Protein AF-A0A3N5JC92-F1 (afdb_monomer)

Foldseek 3Di:
DDADDDDPPDDDDPDARDEDEDPPQPPPDADDDDDDDDPDDPDRQWDWYAYPVGHTPDIDGNVVAPDPGAPDVDDDDPPVLVCLLVRLVRDPPPDQAEAEDADPQSVVSCVVNPHAEYEYEPCLLLQAADPPPGRPDDPHPVDRVQSAAWDDDPNHIYGYANADDDPPDRGGDPRDHDDDDDDDD

Secondary structure (DSSP, 8-state):
-EE----TTSPPPSS-SEEEE-SS---SS--------SS------EEEEE-TTS-EEEEEESSSS-TT-PPTT----SSGGGTHHHHGGGS-TTSPPEEE-SSGGGHHHHHHTT-SEEEE-SSGGGSBEETTTEES----SS-GGGGSEEEEETTEEEEE---S--SSSS--BS-----------

pLDDT: mean 70.18, std 19.64, range [32.47, 96.62]

Nearest PDB structures (foldseek):
  5huo-assembly1_E-3  TM=6.877E-01  e=1.116E+00  Streptococcus pyogenes GA06023
  4kwv-assembly1_F  TM=7.490E-01  e=1.535E+00  Homo sapiens
  5ayy-assembly1_C  TM=7.322E-01  e=2.397E+00  Homo sapiens
  2b7n-assembly1_A  TM=5.722E-01  e=1.858E+00  Helicobacter pylori
  3uy8-assembly1_A  TM=6.766E-01  e=7.077E+00  Escherichia coli

Sequence (185 aa):
MKARIWPVSDPEPVEWQADARDTLATFRCGSVGVWSAGLGAHQFDDLLVRSEQGDTLLVEDFEATPIHQDPFGWVDFNYEQQAIPWMMRQIPDSAVSILLAHSPDVIRSSAAAGIDLQLSGHTHGGQLYLPFWGPVYNPLDIGRQYTRGLFRFEDTRLYVNRGIGVVLAPLRFCSRPEITIFDIH

Structure (mmCIF, N/CA/C/O backbone):
data_AF-A0A3N5JC92-F1
#
_entry.id   AF-A0A3N5JC92-F1
#
loop_
_atom_site.group_PDB
_atom_site.id
_atom_site.type_symbol
_atom_site.label_atom_id
_atom_site.label_alt_id
_atom_site.label_comp_id
_atom_site.label_asym_id
_atom_site.label_entity_id
_atom_site.label_seq_id
_atom_site.pdbx_PDB_ins_code
_atom_site.Cartn_x
_atom_site.Cartn_y
_atom_site.Cartn_z
_atom_site.occupancy
_atom_site.B_iso_or_equiv
_atom_site.auth_seq_id
_atom_site.auth_comp_id
_atom_site.auth_asym_id
_atom_site.auth_atom_id
_atom_site.pdbx_PDB_model_num
ATOM 1 N N . MET A 1 1 ? -10.680 9.966 5.106 1.00 40.41 1 MET A N 1
ATOM 2 C CA . MET A 1 1 ? -9.439 10.718 5.378 1.00 40.41 1 MET A CA 1
ATOM 3 C C . MET A 1 1 ? -9.272 11.789 4.310 1.00 40.41 1 MET A C 1
ATOM 5 O O . MET A 1 1 ? -9.374 11.472 3.130 1.00 40.41 1 MET A O 1
ATOM 9 N N . LYS A 1 2 ? -9.088 13.046 4.701 1.00 36.50 2 LYS A N 1
ATOM 10 C CA . LYS A 1 2 ? -8.716 14.165 3.837 1.00 36.50 2 LYS A CA 1
ATOM 11 C C . LYS A 1 2 ? -7.362 14.646 4.324 1.00 36.50 2 LYS A C 1
ATOM 13 O O . LYS A 1 2 ? -7.276 15.052 5.471 1.00 36.50 2 LYS A O 1
ATOM 18 N N . ALA A 1 3 ? -6.340 14.588 3.482 1.00 42.59 3 ALA A N 1
ATOM 19 C CA . ALA A 1 3 ? -5.047 15.179 3.794 1.00 42.59 3 ALA A CA 1
ATOM 20 C C . ALA A 1 3 ? -4.788 16.362 2.860 1.00 42.59 3 ALA A C 1
ATOM 22 O O . ALA A 1 3 ? -5.108 16.290 1.668 1.00 42.59 3 ALA A O 1
ATOM 23 N N . ARG A 1 4 ? -4.254 17.458 3.399 1.00 41.62 4 ARG A N 1
ATOM 24 C CA . ARG A 1 4 ? -3.795 18.612 2.623 1.00 41.62 4 ARG A CA 1
ATOM 25 C C . ARG A 1 4 ? -2.286 18.502 2.455 1.00 41.62 4 ARG A C 1
ATOM 27 O O . ARG A 1 4 ? -1.577 18.221 3.406 1.00 41.62 4 ARG A O 1
ATOM 34 N N . ILE A 1 5 ? -1.817 18.711 1.230 1.00 42.47 5 ILE A N 1
ATOM 35 C CA . ILE A 1 5 ? -0.391 18.763 0.897 1.00 42.47 5 ILE A CA 1
ATOM 36 C C . ILE A 1 5 ? -0.101 20.203 0.479 1.00 42.47 5 ILE A C 1
ATOM 38 O O . ILE A 1 5 ? -0.839 20.744 -0.348 1.00 42.47 5 ILE A O 1
ATOM 42 N N . TRP A 1 6 ? 0.953 20.811 1.019 1.00 53.25 6 TRP A N 1
ATOM 43 C CA . TRP A 1 6 ? 1.434 22.131 0.607 1.00 53.25 6 TRP A CA 1
ATOM 44 C C . TRP A 1 6 ? 2.927 22.077 0.240 1.00 53.25 6 TRP A C 1
ATOM 46 O O . TRP A 1 6 ? 3.638 21.159 0.658 1.00 53.25 6 TRP A O 1
ATOM 56 N N . PRO A 1 7 ? 3.416 23.006 -0.601 1.00 46.88 7 PRO A N 1
ATOM 57 C CA . PRO A 1 7 ? 4.839 23.121 -0.902 1.00 46.88 7 PRO A CA 1
ATOM 58 C C . PRO A 1 7 ? 5.655 23.511 0.339 1.00 46.88 7 PRO A C 1
ATOM 60 O O . PRO A 1 7 ? 5.243 24.380 1.094 1.00 46.88 7 PRO A O 1
ATOM 63 N N . VAL A 1 8 ? 6.866 22.963 0.488 1.00 44.69 8 VAL A N 1
ATOM 64 C CA . VAL A 1 8 ? 7.804 23.291 1.592 1.00 44.69 8 VAL A CA 1
ATOM 65 C C . VAL A 1 8 ? 8.161 24.787 1.654 1.00 44.69 8 VAL A C 1
ATOM 67 O O . VAL A 1 8 ? 8.562 25.295 2.695 1.00 44.69 8 VAL A O 1
ATOM 70 N N . SER A 1 9 ? 8.041 25.502 0.534 1.00 57.78 9 SER A N 1
ATOM 71 C CA . SER A 1 9 ? 8.284 26.946 0.450 1.00 57.78 9 SER A CA 1
ATOM 72 C C . SER A 1 9 ? 7.143 27.805 0.988 1.00 57.78 9 SER A C 1
ATOM 74 O O . SER A 1 9 ? 7.333 29.009 1.171 1.00 57.78 9 SER A O 1
ATOM 76 N N . ASP A 1 10 ? 5.966 27.216 1.173 1.00 58.50 10 ASP A N 1
ATOM 77 C CA . ASP A 1 10 ? 4.748 27.937 1.497 1.00 58.50 10 ASP A CA 1
ATOM 78 C C . ASP A 1 10 ? 4.486 27.835 3.004 1.00 58.50 10 ASP A C 1
ATOM 80 O O . ASP A 1 10 ? 4.807 26.813 3.618 1.00 58.50 10 ASP A O 1
ATOM 84 N N . PRO A 1 11 ? 3.920 28.885 3.625 1.00 62.00 11 PRO A N 1
ATOM 85 C CA . PRO A 1 11 ? 3.546 28.824 5.026 1.00 62.00 11 PRO A CA 1
ATOM 86 C C . PRO A 1 11 ? 2.520 27.715 5.247 1.00 62.00 11 PRO A C 1
ATOM 88 O O . PRO A 1 11 ? 1.598 27.528 4.447 1.00 62.00 11 PRO A O 1
ATOM 91 N N . GLU A 1 12 ? 2.694 27.004 6.354 1.00 52.91 12 GLU A N 1
ATOM 92 C CA . GLU A 1 12 ? 1.833 25.899 6.737 1.00 52.91 12 GLU A CA 1
ATOM 93 C C . GLU A 1 12 ? 0.358 26.342 6.844 1.00 52.91 12 GLU A C 1
ATOM 95 O O . GLU A 1 12 ? 0.062 27.418 7.386 1.00 52.91 12 GLU A O 1
ATOM 100 N N . PRO A 1 13 ? -0.595 25.551 6.318 1.00 60.97 13 PRO A N 1
ATOM 101 C CA . PRO A 1 13 ? -2.013 25.833 6.476 1.00 60.97 13 PRO A CA 1
ATOM 102 C C . PRO A 1 13 ? -2.435 25.808 7.950 1.00 60.97 13 PRO A C 1
ATOM 104 O O . PRO A 1 13 ? -2.220 24.834 8.650 1.00 60.97 13 PRO A O 1
ATOM 107 N N . VAL A 1 14 ? -3.170 26.831 8.389 1.00 58.69 14 VAL A N 1
ATOM 108 C CA . VAL A 1 14 ? -3.687 26.953 9.773 1.00 58.69 14 VAL A CA 1
ATOM 109 C C . VAL A 1 14 ? -4.795 25.929 10.115 1.00 58.69 14 VAL A C 1
ATOM 111 O O . VAL A 1 14 ? -5.335 25.932 11.217 1.00 58.69 14 VAL A O 1
ATOM 114 N N . GLU A 1 15 ? -5.196 25.084 9.162 1.00 58.22 15 GLU A N 1
ATOM 115 C CA . GLU A 1 15 ? -6.201 24.030 9.348 1.00 58.22 15 GLU A CA 1
ATOM 116 C C . GLU A 1 15 ? -5.537 22.650 9.238 1.00 58.22 15 GLU A C 1
ATOM 118 O O . GLU A 1 15 ? -4.646 22.476 8.410 1.00 58.22 15 GLU A O 1
ATOM 123 N N . TRP A 1 16 ? -6.032 21.665 10.002 1.00 55.41 16 TRP A N 1
ATOM 124 C CA . TRP A 1 16 ? -5.449 20.322 10.139 1.00 55.41 16 TRP A CA 1
ATOM 125 C C . TRP A 1 16 ? -5.033 19.655 8.819 1.00 55.41 16 TRP A C 1
ATOM 127 O O . TRP A 1 16 ? -5.781 19.615 7.833 1.00 55.41 16 TRP A O 1
ATOM 137 N N . GLN A 1 17 ? -3.837 19.068 8.851 1.00 55.53 17 GLN A N 1
ATOM 138 C CA . GLN A 1 17 ? -3.142 18.498 7.700 1.00 55.53 17 GLN A CA 1
ATOM 139 C C . GLN A 1 17 ? -3.711 17.140 7.271 1.00 55.53 17 GLN A C 1
ATOM 141 O O . GLN A 1 17 ? -3.672 16.815 6.084 1.00 55.53 17 GLN A O 1
ATOM 146 N N . ALA A 1 18 ? -4.295 16.373 8.202 1.00 52.50 18 ALA A N 1
ATOM 147 C CA . ALA A 1 18 ? -5.045 15.150 7.933 1.00 52.50 18 ALA A CA 1
ATOM 148 C C . ALA A 1 18 ? -6.273 15.024 8.856 1.00 52.50 18 ALA A C 1
ATOM 150 O O . ALA A 1 18 ? -6.151 14.991 10.074 1.00 52.50 18 ALA A O 1
ATOM 151 N N . ASP A 1 19 ? -7.466 14.913 8.268 1.00 50.84 19 ASP A N 1
ATOM 152 C CA . ASP A 1 19 ? -8.738 14.710 8.972 1.00 50.84 19 ASP A CA 1
ATOM 153 C C . ASP A 1 19 ? -9.355 13.368 8.550 1.00 50.84 19 ASP A C 1
ATOM 155 O O . ASP A 1 19 ? -9.623 13.118 7.365 1.00 50.84 19 ASP A O 1
ATOM 159 N N . ALA A 1 20 ? -9.583 12.475 9.510 1.00 49.38 20 ALA A N 1
ATOM 160 C CA . ALA A 1 20 ? -10.350 11.255 9.310 1.00 49.38 20 ALA A CA 1
ATOM 161 C C . ALA A 1 20 ? -11.686 11.342 10.061 1.00 49.38 20 ALA A C 1
ATOM 163 O O . ALA A 1 20 ? -11.726 11.416 11.287 1.00 49.38 20 ALA A O 1
ATOM 164 N N . ARG A 1 21 ? -12.786 11.265 9.301 1.00 50.41 21 ARG A N 1
ATOM 165 C CA . ARG A 1 21 ? -14.156 11.263 9.818 1.00 50.41 21 ARG A CA 1
ATOM 166 C C . ARG A 1 21 ? -14.809 9.903 9.587 1.00 50.41 21 ARG A C 1
ATOM 168 O O . ARG A 1 21 ? -14.904 9.473 8.437 1.00 50.41 21 ARG A O 1
ATOM 175 N N . ASP A 1 22 ? -15.285 9.273 10.659 1.00 47.09 22 ASP A N 1
ATOM 176 C CA . ASP A 1 22 ? -16.207 8.136 10.587 1.00 47.09 22 ASP A CA 1
ATOM 177 C C . ASP A 1 22 ? -17.643 8.666 10.477 1.00 47.09 22 ASP A C 1
ATOM 179 O O . ASP A 1 22 ? -18.181 9.236 11.424 1.00 47.09 22 ASP A O 1
ATOM 183 N N . THR A 1 23 ? -18.254 8.521 9.303 1.00 49.62 23 THR A N 1
ATOM 184 C CA . THR A 1 23 ? -19.646 8.925 9.039 1.00 49.62 23 THR A CA 1
ATOM 185 C C . THR A 1 23 ? -20.653 7.798 9.265 1.00 49.62 23 THR A C 1
ATOM 187 O O . THR A 1 23 ? -21.835 7.982 8.997 1.00 49.62 23 THR A O 1
ATOM 190 N N . LEU A 1 24 ? -20.195 6.611 9.667 1.00 47.75 24 LEU A N 1
ATOM 191 C CA . LEU A 1 24 ? -21.041 5.437 9.884 1.00 47.75 24 LEU A CA 1
ATOM 192 C C . LEU A 1 24 ? -21.220 5.124 11.378 1.00 47.75 24 LEU A C 1
ATOM 194 O O . LEU A 1 24 ? -22.038 4.274 11.724 1.00 47.75 24 LEU A O 1
ATOM 198 N N . ALA A 1 25 ? -20.487 5.819 12.260 1.00 52.78 25 ALA A N 1
ATOM 199 C CA . ALA A 1 25 ? -20.476 5.607 13.711 1.00 52.78 25 ALA A CA 1
ATOM 200 C C . ALA A 1 25 ? -20.199 4.139 14.104 1.00 52.78 25 ALA A C 1
ATOM 202 O O . ALA A 1 25 ? -20.661 3.640 15.139 1.00 52.78 25 ALA A O 1
ATOM 203 N N . THR A 1 26 ? -19.464 3.429 13.248 1.00 44.12 26 THR A N 1
ATOM 204 C CA . THR A 1 26 ? -19.137 2.009 13.400 1.00 44.12 26 THR A CA 1
ATOM 205 C C . THR A 1 26 ? -17.857 1.798 14.194 1.00 44.12 26 THR A C 1
ATOM 207 O O . THR A 1 26 ? -17.714 0.758 14.840 1.00 44.12 26 THR A O 1
ATOM 210 N N . PHE A 1 27 ? -16.946 2.774 14.214 1.00 42.75 27 PHE A N 1
ATOM 211 C CA . PHE A 1 27 ? -15.756 2.703 15.053 1.00 42.75 27 PHE A CA 1
ATOM 212 C C . PHE A 1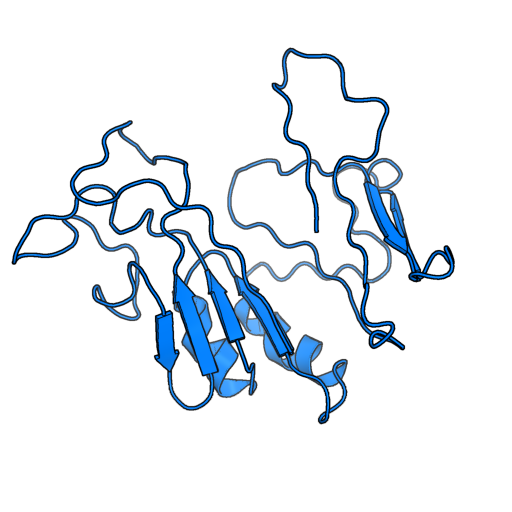 27 ? -16.129 2.941 16.518 1.00 42.75 27 PHE A C 1
ATOM 214 O O . PHE A 1 27 ? -16.393 4.061 16.946 1.00 42.75 27 PHE A O 1
ATOM 221 N N . ARG A 1 28 ? -16.152 1.859 17.304 1.00 39.75 28 ARG A N 1
ATOM 222 C CA . ARG A 1 28 ? -16.356 1.909 18.765 1.00 39.75 28 ARG A CA 1
ATOM 223 C C . ARG A 1 28 ? -15.067 1.705 19.568 1.00 39.75 28 ARG A C 1
ATOM 225 O O . ARG A 1 28 ? 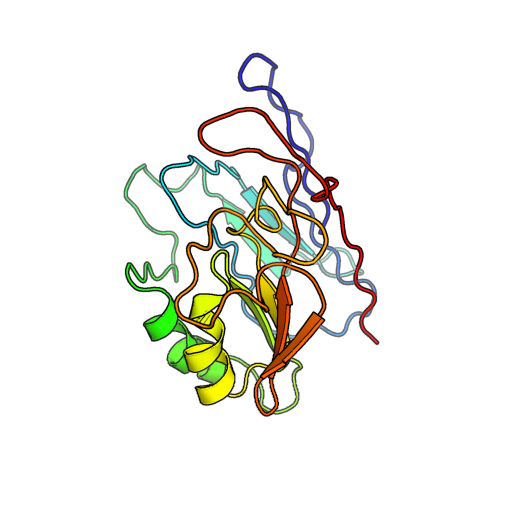-15.034 2.039 20.747 1.00 39.75 28 ARG A O 1
ATOM 232 N N . CYS A 1 29 ? -14.032 1.162 18.931 1.00 38.28 29 CYS A N 1
ATOM 233 C CA . CYS A 1 29 ? -12.670 0.968 19.429 1.00 38.28 29 CYS A CA 1
ATOM 234 C C . CYS A 1 29 ? -11.756 0.576 18.246 1.00 38.28 29 CYS A C 1
ATOM 236 O O . CYS A 1 29 ? -12.256 0.128 17.213 1.00 38.28 29 CYS A O 1
ATOM 238 N N . GLY A 1 30 ? -10.437 0.749 18.374 1.00 38.22 30 GLY A N 1
ATOM 239 C CA . GLY A 1 30 ? -9.454 0.336 17.362 1.00 38.22 30 GLY A CA 1
ATOM 240 C C . GLY A 1 30 ? -8.187 1.195 17.373 1.00 38.22 30 GLY A C 1
ATOM 241 O O . GLY A 1 30 ? -8.135 2.217 18.053 1.00 38.22 30 GLY A O 1
ATOM 242 N N . SER A 1 31 ? -7.170 0.783 16.617 1.00 38.34 31 SER A N 1
ATOM 243 C CA . SER A 1 31 ? -5.936 1.551 16.402 1.00 38.34 31 SER A CA 1
ATOM 244 C C . SER A 1 31 ? -5.983 2.236 15.037 1.00 38.34 31 SER A C 1
ATOM 246 O O . SER A 1 31 ? -6.286 1.589 14.035 1.00 38.34 31 SER A O 1
ATOM 248 N N . VAL A 1 32 ? -5.658 3.528 14.979 1.00 44.06 32 VAL A N 1
ATOM 249 C CA . VAL A 1 32 ? -5.418 4.239 13.715 1.00 44.06 32 VAL A CA 1
ATOM 250 C C . VAL A 1 32 ? -3.911 4.300 13.509 1.00 44.06 32 VAL A C 1
ATOM 252 O O . VAL A 1 32 ? -3.211 4.966 14.259 1.00 44.06 32 VAL A O 1
ATOM 255 N N . GLY A 1 33 ? -3.409 3.560 12.522 1.00 43.25 33 GLY A N 1
ATOM 256 C CA . GLY A 1 33 ? -2.003 3.608 12.127 1.00 43.25 33 GLY A CA 1
ATOM 257 C C . GLY A 1 33 ? -1.814 4.548 10.941 1.00 43.25 33 GLY A C 1
ATOM 258 O O . GLY A 1 33 ? -2.442 4.357 9.899 1.00 43.25 33 GLY A O 1
ATOM 259 N N . VAL A 1 34 ? -0.940 5.542 11.083 1.00 47.81 34 VAL A N 1
ATOM 260 C CA . VAL A 1 34 ? -0.368 6.276 9.947 1.00 47.81 34 VAL A CA 1
ATOM 261 C C . VAL A 1 34 ? 0.939 5.586 9.597 1.00 47.81 34 VAL A C 1
ATOM 263 O O . VAL A 1 34 ? 1.754 5.312 10.472 1.00 47.81 34 VAL A O 1
ATOM 266 N N . TRP A 1 35 ? 1.119 5.253 8.325 1.00 40.28 35 TRP A N 1
ATOM 267 C CA . TRP A 1 35 ? 2.239 4.433 7.896 1.00 40.28 35 TRP A CA 1
ATOM 268 C C . TRP A 1 35 ? 2.856 4.993 6.611 1.00 40.28 35 TRP A C 1
ATOM 270 O O . TRP A 1 35 ? 2.143 5.394 5.687 1.00 40.28 35 TRP A O 1
ATOM 280 N N . SER A 1 36 ? 4.188 5.047 6.566 1.00 37.59 36 SER A N 1
ATOM 281 C CA . SER A 1 36 ? 4.965 5.503 5.411 1.00 37.59 36 SER A CA 1
ATOM 282 C C . SER A 1 36 ? 6.215 4.637 5.256 1.00 37.59 36 SER A C 1
ATOM 284 O O . SER A 1 36 ? 6.775 4.203 6.257 1.00 37.59 36 SER A O 1
ATOM 286 N N . ALA A 1 37 ? 6.659 4.407 4.017 1.00 33.84 37 ALA A N 1
ATOM 287 C CA . ALA A 1 37 ? 7.881 3.658 3.725 1.00 33.84 37 ALA A CA 1
ATOM 288 C C . ALA A 1 37 ? 8.837 4.473 2.844 1.00 33.84 37 ALA A C 1
ATOM 290 O O . ALA A 1 37 ? 8.424 5.035 1.826 1.00 33.84 37 ALA A O 1
ATOM 291 N N . GLY A 1 38 ? 10.128 4.451 3.196 1.00 35.19 38 GLY A N 1
ATOM 292 C CA . GLY A 1 38 ? 11.240 4.999 2.411 1.00 35.19 38 GLY A CA 1
ATOM 293 C C . GLY A 1 38 ? 11.913 6.244 3.007 1.00 35.19 38 GLY A C 1
ATOM 294 O O . GLY A 1 38 ? 11.456 6.815 3.989 1.00 35.19 38 GLY A O 1
ATOM 295 N N . LEU A 1 39 ? 13.017 6.679 2.377 1.00 32.47 39 LEU A N 1
ATOM 296 C CA . LEU A 1 39 ? 13.685 7.965 2.639 1.00 32.47 39 LEU A CA 1
ATOM 297 C C . LEU A 1 39 ? 12.856 9.116 2.045 1.00 32.47 39 LEU A C 1
ATOM 299 O O . LEU A 1 39 ? 13.247 9.764 1.076 1.00 32.47 39 LEU A O 1
ATOM 303 N N . GLY A 1 40 ? 11.670 9.325 2.596 1.00 35.88 40 GLY A N 1
ATOM 304 C CA . GLY A 1 40 ? 10.855 10.509 2.393 1.00 35.88 40 GLY A CA 1
ATOM 305 C C . GLY A 1 40 ? 10.386 10.955 3.764 1.00 35.88 40 GLY A C 1
ATOM 306 O O . GLY A 1 40 ? 9.760 10.175 4.473 1.00 35.88 40 GLY A O 1
ATOM 307 N N . ALA A 1 41 ? 10.724 12.180 4.160 1.00 37.84 41 ALA A N 1
ATOM 308 C CA . ALA A 1 41 ? 10.145 12.770 5.355 1.00 37.84 41 ALA A CA 1
ATOM 309 C C . ALA A 1 41 ? 8.654 12.990 5.079 1.00 37.84 41 ALA A C 1
ATOM 311 O O . ALA A 1 41 ? 8.281 13.862 4.295 1.00 37.84 41 ALA A O 1
ATOM 312 N N . HIS A 1 42 ? 7.810 12.155 5.670 1.00 41.78 42 HIS A N 1
ATOM 313 C CA . HIS A 1 42 ? 6.391 12.435 5.786 1.00 41.78 42 HIS A CA 1
ATOM 314 C C . HIS A 1 42 ? 6.196 13.106 7.142 1.00 41.78 42 HIS A C 1
ATOM 316 O O . HIS A 1 42 ? 6.126 12.431 8.163 1.00 41.78 42 HIS A O 1
ATOM 322 N N . GLN A 1 43 ? 6.195 14.437 7.140 1.00 44.84 43 GLN A N 1
ATOM 323 C CA . GLN A 1 43 ? 5.834 15.250 8.296 1.00 44.84 43 GLN A CA 1
ATOM 324 C C . GLN A 1 43 ? 4.321 15.433 8.243 1.00 44.84 43 GLN A C 1
ATOM 326 O O . GLN A 1 43 ? 3.806 16.205 7.437 1.00 44.84 43 GLN A O 1
ATOM 331 N N . PHE A 1 44 ? 3.609 14.598 8.989 1.00 49.50 44 PHE A N 1
ATOM 332 C CA . PHE A 1 44 ? 2.302 14.983 9.494 1.00 49.50 44 PHE A CA 1
ATOM 333 C C . PHE A 1 44 ? 2.579 15.457 10.910 1.00 49.50 44 PHE A C 1
ATOM 335 O O . PHE A 1 44 ? 3.162 14.693 11.677 1.00 49.50 44 PHE A O 1
ATOM 342 N N . ASP A 1 45 ? 2.224 16.695 11.218 1.00 51.50 45 ASP A N 1
ATOM 343 C CA . ASP A 1 45 ? 2.557 17.290 12.513 1.00 51.50 45 ASP A CA 1
ATOM 344 C C . ASP A 1 45 ? 1.566 16.840 13.593 1.00 51.50 45 ASP A C 1
ATOM 346 O O . ASP A 1 45 ? 1.964 16.559 14.715 1.00 51.50 45 ASP A O 1
ATOM 350 N N . ASP A 1 46 ? 0.303 16.600 13.221 1.00 57.62 46 ASP A N 1
ATOM 351 C CA . ASP A 1 46 ? -0.731 16.080 14.118 1.00 57.62 46 ASP A CA 1
ATOM 352 C C . ASP A 1 46 ? -1.703 15.123 13.400 1.00 57.62 46 ASP A C 1
ATOM 354 O O . ASP A 1 46 ? -2.082 15.334 12.240 1.00 57.62 46 ASP A O 1
ATOM 358 N N . LEU A 1 47 ? -2.189 14.097 14.106 1.00 61.25 47 LEU A N 1
ATOM 359 C CA . LEU A 1 47 ? -3.327 13.265 13.698 1.00 61.25 47 LEU A CA 1
ATOM 360 C C . LEU A 1 47 ? -4.465 13.388 14.711 1.00 61.25 47 LEU A C 1
ATOM 362 O O . LEU A 1 47 ? -4.348 13.015 15.874 1.00 61.25 47 LEU A O 1
ATOM 366 N N . LEU A 1 48 ? -5.628 13.806 14.223 1.00 62.00 48 LEU A N 1
ATOM 367 C CA . LEU A 1 48 ? -6.850 13.902 15.010 1.00 62.00 48 LEU A CA 1
ATOM 368 C C . LEU A 1 48 ? -7.927 12.989 14.423 1.00 62.00 48 LEU A C 1
ATOM 370 O O . LEU A 1 48 ? -8.289 13.101 13.251 1.00 62.00 48 LEU A O 1
ATOM 374 N N . VAL A 1 49 ? -8.488 12.116 15.255 1.00 58.53 49 VAL A N 1
ATOM 375 C CA . VAL A 1 49 ? -9.627 11.263 14.893 1.00 58.53 49 VAL A CA 1
ATOM 376 C C . VAL A 1 49 ? -10.819 11.689 15.733 1.00 58.53 49 VAL A C 1
ATOM 378 O O . VAL A 1 49 ? -10.714 11.776 16.958 1.00 58.53 49 VAL A O 1
ATOM 381 N N . ARG A 1 50 ? -11.961 11.961 15.092 1.00 57.19 50 ARG A N 1
ATOM 382 C CA . ARG A 1 50 ? -13.201 12.356 15.776 1.00 57.19 50 ARG A CA 1
ATOM 383 C C . ARG A 1 50 ? -14.374 11.448 15.429 1.00 57.19 50 ARG A C 1
ATOM 385 O O . ARG A 1 50 ? -14.488 10.968 14.301 1.00 57.19 50 ARG A O 1
ATOM 392 N N . SER A 1 51 ? -15.270 11.268 16.396 1.00 55.50 51 SER A N 1
ATOM 393 C CA . SER A 1 51 ? -16.596 10.702 16.171 1.00 55.50 51 SER A CA 1
ATOM 394 C C . SER A 1 51 ? -17.452 11.692 15.375 1.00 55.50 51 SER A C 1
ATOM 396 O O . SER A 1 51 ? -17.182 12.896 15.331 1.00 55.50 51 SER A O 1
ATOM 398 N N . GLU A 1 52 ? -18.538 11.209 14.774 1.00 51.56 52 GLU A N 1
ATOM 399 C CA . GLU A 1 52 ? -19.511 12.081 14.108 1.00 51.56 52 GLU A CA 1
ATOM 400 C C . GLU A 1 52 ? -20.174 13.080 15.075 1.00 51.56 52 GLU A C 1
ATOM 402 O O . GLU A 1 52 ? -20.541 14.186 14.680 1.00 51.56 52 GLU A O 1
ATOM 407 N N . GLN A 1 53 ? -20.279 12.705 16.351 1.00 62.38 53 GLN A N 1
ATOM 408 C CA . GLN A 1 53 ? -20.840 13.527 17.426 1.00 62.38 53 GLN A CA 1
ATOM 409 C C . GLN A 1 53 ? -19.861 14.622 17.887 1.00 62.38 53 GLN A C 1
ATOM 411 O O . GLN A 1 53 ? -20.232 15.493 18.671 1.00 62.38 53 GLN A O 1
ATOM 416 N N . GLY A 1 54 ? -18.636 14.621 17.346 1.00 62.31 54 GLY A N 1
ATOM 417 C CA . GLY A 1 54 ? -17.590 15.603 17.615 1.00 62.31 54 GLY A CA 1
ATOM 418 C C . GLY A 1 54 ? -16.591 15.167 18.685 1.00 62.31 54 GLY A C 1
ATOM 419 O O . GLY A 1 54 ? -15.608 15.883 18.908 1.00 62.31 54 GLY A O 1
ATOM 420 N N . ASP A 1 55 ? -16.797 14.002 19.305 1.00 63.72 55 ASP A N 1
ATOM 421 C CA . ASP A 1 55 ? -15.902 13.480 20.335 1.00 63.72 55 ASP A CA 1
ATOM 422 C C . ASP A 1 55 ? -14.527 13.215 19.748 1.00 63.72 55 ASP A C 1
ATOM 424 O O . ASP A 1 55 ? -14.392 12.635 18.672 1.00 63.72 55 ASP A O 1
ATOM 428 N N . THR A 1 56 ? -13.491 13.618 20.466 1.00 63.94 56 THR A N 1
ATOM 429 C CA . THR A 1 56 ? -12.127 13.261 20.101 1.00 63.94 56 THR A CA 1
ATOM 430 C C . THR A 1 56 ? -11.876 11.799 20.464 1.00 63.94 56 THR A C 1
ATOM 432 O O . THR A 1 56 ? -11.944 11.433 21.634 1.00 63.94 56 THR A O 1
ATOM 435 N N . LEU A 1 57 ? -11.588 10.976 19.458 1.00 52.41 57 LEU A N 1
ATOM 436 C CA . LEU A 1 57 ? -11.274 9.553 19.601 1.00 52.41 57 LEU A CA 1
ATOM 437 C C . LEU A 1 57 ? -9.763 9.302 19.692 1.00 52.41 57 LEU A C 1
ATOM 439 O O . LEU A 1 57 ? -9.347 8.369 20.372 1.00 52.41 57 LEU A O 1
ATOM 443 N N . LEU A 1 58 ? -8.956 10.130 19.024 1.00 57.62 58 LEU A N 1
ATOM 444 C CA . LEU A 1 58 ? -7.492 10.078 19.047 1.00 57.62 58 LEU A CA 1
ATOM 445 C C . LEU A 1 58 ? -6.930 11.480 18.813 1.00 57.62 58 LEU A C 1
ATOM 447 O O . LEU A 1 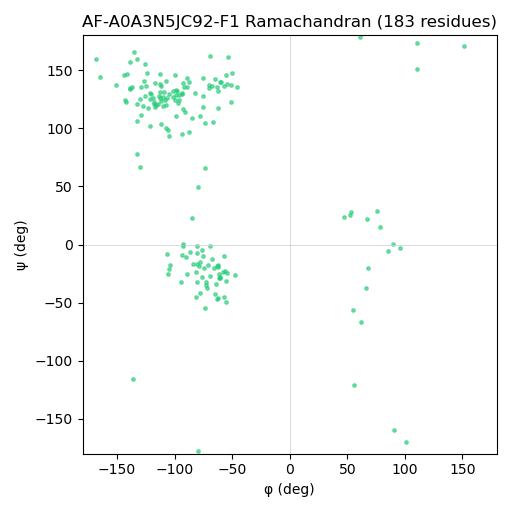58 ? -7.428 12.184 17.934 1.00 57.62 58 LEU A O 1
ATOM 451 N N . VAL A 1 59 ? -5.901 11.856 19.568 1.00 61.88 59 VAL A N 1
ATOM 452 C CA . VAL A 1 59 ? -5.014 12.986 19.266 1.00 61.88 59 VAL A CA 1
ATOM 453 C C . VAL A 1 59 ? -3.601 12.437 19.312 1.00 61.88 59 VAL A C 1
ATOM 455 O O . VAL A 1 59 ? -3.192 11.950 20.362 1.00 61.88 59 VAL A O 1
ATOM 458 N N . GLU A 1 60 ? -2.885 12.520 18.205 1.00 59.47 60 GLU A N 1
ATOM 459 C CA . GLU A 1 60 ? -1.441 12.327 18.162 1.00 59.47 60 GLU A CA 1
ATOM 460 C C . GLU A 1 60 ? -0.820 13.660 17.772 1.00 59.47 60 GLU A C 1
ATOM 462 O O . GLU A 1 60 ? -1.153 14.197 16.717 1.00 59.47 60 GLU A O 1
ATOM 467 N N . ASP A 1 61 ? 0.034 14.179 18.648 1.00 61.84 61 ASP A N 1
ATOM 468 C CA . ASP A 1 61 ? 0.813 15.397 18.436 1.00 61.84 61 ASP A CA 1
ATOM 469 C C . ASP A 1 61 ? 2.259 14.978 18.161 1.00 61.84 61 ASP A C 1
ATOM 471 O O . ASP A 1 61 ? 3.015 14.583 19.061 1.00 61.84 61 ASP A O 1
ATOM 475 N N . PHE A 1 62 ? 2.608 14.947 16.877 1.00 56.16 62 PHE A N 1
ATOM 476 C CA . PHE A 1 62 ? 3.924 14.522 16.422 1.00 56.16 62 PHE A CA 1
ATOM 477 C C . PHE A 1 62 ? 4.967 15.640 16.599 1.00 56.16 62 PHE A C 1
ATOM 479 O O . PHE A 1 62 ? 6.151 15.315 16.684 1.00 56.16 62 PHE A O 1
ATOM 486 N N . GLU A 1 63 ? 4.572 16.914 16.757 1.00 52.31 63 GLU A N 1
ATOM 487 C CA . GLU A 1 63 ? 5.490 18.017 17.107 1.00 52.31 63 GLU A CA 1
ATOM 488 C C . GLU A 1 63 ? 5.976 17.939 18.559 1.00 52.31 63 GLU A C 1
ATOM 490 O O . GLU A 1 63 ? 7.141 18.221 18.859 1.00 52.31 63 GLU A O 1
ATOM 495 N N . ALA A 1 64 ? 5.102 17.522 19.478 1.00 52.88 64 ALA A N 1
ATOM 496 C CA . ALA A 1 64 ? 5.456 17.286 20.874 1.00 52.88 64 ALA A CA 1
ATOM 497 C C . ALA A 1 64 ? 6.403 16.089 21.048 1.00 52.88 64 ALA A C 1
ATOM 499 O O . ALA A 1 64 ? 6.975 15.907 22.130 1.00 52.88 64 ALA A O 1
ATOM 500 N N . THR A 1 65 ? 6.586 15.281 20.000 1.00 45.03 65 THR A N 1
ATOM 501 C CA . THR A 1 65 ? 7.464 14.117 20.008 1.00 45.03 65 THR A CA 1
ATOM 502 C C . THR A 1 65 ? 8.870 14.522 19.539 1.00 45.03 65 THR A C 1
ATOM 504 O O . THR A 1 65 ? 9.059 14.897 18.382 1.00 45.03 65 THR A O 1
ATOM 507 N N . PRO A 1 66 ? 9.899 14.466 20.408 1.00 50.12 66 PRO A N 1
ATOM 508 C CA . PRO A 1 66 ? 11.258 14.832 20.025 1.00 50.12 66 PRO A CA 1
ATOM 509 C C . PRO A 1 66 ? 11.748 14.032 18.818 1.00 50.12 66 PRO A C 1
ATOM 511 O O . PRO A 1 66 ? 11.467 12.841 18.700 1.00 50.12 66 PRO A O 1
ATOM 514 N N . ILE A 1 67 ? 12.565 14.655 17.965 1.00 46.00 67 ILE A N 1
ATOM 515 C CA . ILE A 1 67 ? 13.249 13.954 16.871 1.00 46.00 67 ILE A CA 1
ATOM 516 C C . ILE A 1 67 ? 13.969 12.722 17.460 1.00 46.00 67 ILE A C 1
ATOM 518 O O . ILE A 1 67 ? 14.805 12.872 18.354 1.00 46.00 67 ILE A O 1
ATOM 522 N N . HIS A 1 68 ? 13.644 11.524 16.954 1.00 48.81 68 HIS A N 1
ATOM 523 C CA . HIS A 1 68 ? 14.102 10.200 17.430 1.00 48.81 68 HIS A CA 1
ATOM 524 C C . HIS A 1 68 ? 13.421 9.627 18.682 1.00 48.81 68 HIS A C 1
ATOM 526 O O . HIS A 1 68 ? 13.933 8.668 19.265 1.00 48.81 68 HIS A O 1
ATOM 532 N N . GLN A 1 69 ? 12.285 10.174 19.098 1.00 45.31 69 GLN A N 1
ATOM 533 C CA . GLN A 1 69 ? 11.377 9.486 20.003 1.00 45.31 69 GLN A CA 1
ATOM 534 C C . GLN A 1 69 ? 10.133 9.041 19.253 1.00 45.31 69 GLN A C 1
ATOM 536 O O . GLN A 1 69 ? 9.619 9.729 18.381 1.00 45.31 69 GLN A O 1
ATOM 541 N N . ASP A 1 70 ? 9.692 7.853 19.614 1.00 49.75 70 ASP A N 1
ATOM 542 C CA . ASP A 1 70 ? 8.469 7.248 19.139 1.00 49.75 70 ASP A CA 1
ATOM 543 C C . ASP A 1 70 ? 7.331 7.671 20.093 1.00 49.75 70 ASP A C 1
ATOM 545 O O . ASP A 1 70 ? 7.540 7.639 21.316 1.00 49.75 70 ASP A O 1
ATOM 549 N N . PRO A 1 71 ? 6.145 8.076 19.593 1.00 49.31 71 PRO A N 1
ATOM 550 C CA . PRO A 1 71 ? 4.986 8.375 20.434 1.00 49.31 71 PRO A CA 1
ATOM 551 C C . PRO A 1 71 ? 4.624 7.223 21.384 1.00 49.31 71 PRO A C 1
ATOM 553 O O . PRO A 1 71 ? 4.995 6.063 21.186 1.00 49.31 71 PRO A O 1
ATOM 556 N N . PHE A 1 72 ? 3.861 7.503 22.441 1.00 42.50 72 PHE A N 1
ATOM 557 C CA . PHE A 1 72 ? 3.455 6.455 23.380 1.00 42.50 72 PHE A CA 1
ATOM 558 C C . PHE A 1 72 ? 2.590 5.387 22.683 1.00 42.50 72 PHE A C 1
ATOM 560 O O . PHE A 1 72 ? 1.489 5.669 22.227 1.00 42.50 72 PHE A O 1
ATOM 567 N N . GLY A 1 73 ? 3.077 4.142 22.636 1.00 42.97 73 GLY A N 1
ATOM 568 C CA . GLY A 1 73 ? 2.406 3.036 21.937 1.00 42.97 73 GLY A CA 1
ATOM 569 C C . GLY A 1 73 ? 2.813 2.878 20.469 1.00 42.97 73 GLY A C 1
ATOM 570 O O . GLY A 1 73 ? 2.342 1.951 19.808 1.00 42.97 73 GLY A O 1
ATOM 571 N N . TRP A 1 74 ? 3.717 3.726 19.979 1.00 44.66 74 TRP A N 1
ATOM 572 C CA . TRP A 1 74 ? 4.359 3.559 18.686 1.00 44.66 74 TRP A CA 1
ATOM 573 C C . TRP A 1 74 ? 5.334 2.383 18.716 1.00 44.66 74 TRP A C 1
ATOM 575 O O . TRP A 1 74 ? 6.072 2.172 19.681 1.00 44.66 74 TRP A O 1
ATOM 585 N N . VAL A 1 75 ? 5.313 1.588 17.651 1.00 47.91 75 VAL A N 1
ATOM 586 C CA . VAL A 1 75 ? 6.182 0.426 17.498 1.00 47.91 75 VAL A CA 1
ATOM 587 C C . VAL A 1 75 ? 6.793 0.479 16.105 1.00 47.91 75 VAL A C 1
ATOM 589 O O . VAL A 1 75 ? 6.109 0.216 15.116 1.00 47.91 75 VAL A O 1
ATOM 592 N N . ASP A 1 76 ? 8.079 0.825 16.033 1.00 47.34 76 ASP A N 1
ATOM 593 C CA . ASP A 1 76 ? 8.836 0.827 14.783 1.00 47.34 76 ASP A CA 1
ATOM 594 C C . ASP A 1 76 ? 9.240 -0.605 14.393 1.00 47.34 76 ASP A C 1
ATOM 596 O O . ASP A 1 76 ? 10.076 -1.254 15.033 1.00 47.34 76 ASP A O 1
ATOM 600 N N . PHE A 1 77 ? 8.637 -1.115 13.320 1.00 49.28 77 PHE A N 1
ATOM 601 C CA . PHE A 1 77 ? 9.019 -2.383 12.717 1.00 49.28 77 PHE A CA 1
ATOM 602 C C . PHE A 1 77 ? 9.796 -2.119 11.429 1.00 49.28 77 PHE A C 1
ATOM 604 O O . PHE A 1 77 ? 9.225 -2.075 10.344 1.00 49.28 77 PHE A O 1
ATOM 611 N N . ASN A 1 78 ? 11.125 -2.072 11.539 1.00 40.41 78 ASN A N 1
ATOM 612 C CA . ASN A 1 7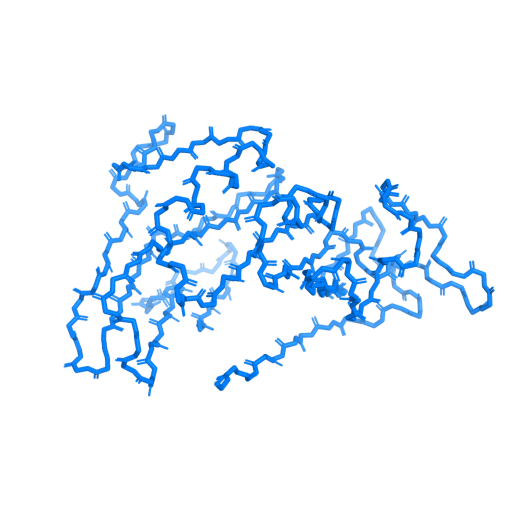8 ? 12.060 -1.931 10.411 1.00 40.41 78 ASN A CA 1
ATOM 613 C C . ASN A 1 78 ? 11.930 -3.028 9.317 1.00 40.41 78 ASN A C 1
ATOM 615 O O . ASN A 1 78 ? 12.515 -2.914 8.243 1.00 40.41 78 ASN A O 1
ATOM 619 N N . TYR A 1 79 ? 11.149 -4.087 9.574 1.00 55.91 79 TYR A N 1
ATOM 620 C CA . TYR A 1 79 ? 10.685 -5.076 8.596 1.00 55.91 79 TYR A CA 1
ATOM 621 C C . TYR A 1 79 ? 9.179 -5.305 8.794 1.00 55.91 79 TYR A C 1
ATOM 623 O O . TYR A 1 79 ? 8.745 -6.288 9.396 1.00 55.91 79 TYR A O 1
ATOM 631 N N . GLU A 1 80 ? 8.393 -4.355 8.296 1.00 58.72 80 GLU A N 1
ATOM 632 C CA . GLU A 1 80 ? 6.964 -4.086 8.557 1.00 58.72 80 GLU A CA 1
ATOM 633 C C . GLU A 1 80 ? 6.029 -5.306 8.503 1.00 58.72 80 GLU A C 1
ATOM 635 O O . GLU A 1 80 ? 5.012 -5.356 9.191 1.00 58.72 80 GLU A O 1
ATOM 640 N N . GLN A 1 81 ? 6.391 -6.344 7.747 1.00 64.62 81 GLN A N 1
ATOM 641 C CA . GLN A 1 81 ? 5.636 -7.599 7.677 1.00 64.62 81 GLN A CA 1
ATOM 642 C C . GLN A 1 81 ? 5.525 -8.320 9.034 1.00 64.62 81 GLN A C 1
ATOM 644 O O . GLN A 1 81 ? 4.547 -9.023 9.281 1.00 64.62 81 GLN A O 1
ATOM 649 N N . GLN A 1 82 ? 6.505 -8.143 9.928 1.00 68.75 82 GLN A N 1
ATOM 650 C CA . GLN A 1 82 ? 6.543 -8.798 11.242 1.00 68.75 82 GLN A CA 1
ATOM 651 C C . GLN A 1 82 ? 5.546 -8.194 12.245 1.00 68.75 82 GLN A C 1
ATOM 653 O O . GLN A 1 82 ? 5.173 -8.863 13.209 1.00 68.75 82 GLN A O 1
ATOM 658 N N . ALA A 1 83 ? 5.091 -6.960 12.005 1.00 71.69 83 ALA A N 1
ATOM 659 C CA . ALA A 1 83 ? 4.112 -6.258 12.834 1.00 71.69 83 ALA A CA 1
ATOM 660 C C . ALA A 1 83 ? 2.699 -6.828 12.683 1.00 71.69 83 ALA A C 1
ATOM 662 O O . ALA A 1 83 ? 1.902 -6.822 13.623 1.00 71.69 83 ALA A O 1
ATOM 663 N N . ILE A 1 84 ? 2.393 -7.324 11.482 1.00 77.50 84 ILE A N 1
ATOM 664 C CA . ILE A 1 84 ? 1.040 -7.679 11.061 1.00 77.50 84 ILE A CA 1
ATOM 665 C C . ILE A 1 84 ? 0.390 -8.682 12.031 1.00 77.50 84 ILE A C 1
ATOM 667 O O . ILE A 1 84 ? -0.708 -8.400 12.514 1.00 77.50 84 ILE A O 1
ATOM 671 N N . PRO A 1 85 ? 1.040 -9.799 12.422 1.00 79.25 85 PRO A N 1
ATOM 672 C CA . PRO A 1 85 ? 0.428 -10.748 13.351 1.00 79.25 85 PRO A CA 1
ATOM 673 C C . PRO A 1 85 ? 0.204 -10.190 14.760 1.00 79.25 85 PRO A C 1
ATOM 675 O O . PRO A 1 85 ? -0.566 -10.770 15.521 1.00 79.25 85 PRO A O 1
ATOM 678 N N . TRP A 1 86 ? 0.908 -9.128 15.159 1.00 74.62 86 TRP A N 1
ATOM 679 C CA . TRP A 1 86 ? 0.668 -8.457 16.436 1.00 74.62 86 TRP A CA 1
ATOM 680 C C . TRP A 1 86 ? -0.515 -7.492 16.330 1.00 74.62 86 TRP A C 1
ATOM 682 O O . TRP A 1 86 ? -1.407 -7.549 17.175 1.00 74.62 86 TRP A O 1
ATOM 692 N N . MET A 1 87 ? -0.569 -6.688 15.262 1.00 72.31 87 MET A N 1
ATOM 693 C CA . MET A 1 87 ? -1.681 -5.772 14.984 1.00 72.31 87 MET A CA 1
ATOM 694 C C . MET A 1 87 ? -3.014 -6.514 14.897 1.00 72.31 87 MET A C 1
ATOM 696 O O . MET A 1 87 ? -3.984 -6.106 15.528 1.00 72.31 87 MET A O 1
ATOM 700 N N . MET A 1 88 ? -3.047 -7.649 14.191 1.00 76.19 88 MET A N 1
ATOM 701 C CA . MET A 1 88 ? -4.270 -8.441 14.034 1.00 76.19 88 MET A CA 1
ATOM 702 C C . MET A 1 88 ? -4.827 -8.960 15.367 1.00 76.19 88 MET A C 1
ATOM 704 O O . MET A 1 88 ? -6.031 -9.131 15.482 1.00 76.19 88 MET A O 1
ATOM 708 N N . ARG A 1 89 ? -4.004 -9.136 16.415 1.00 76.38 89 ARG A N 1
ATOM 709 C CA . ARG A 1 89 ? -4.502 -9.518 17.757 1.00 76.38 89 ARG A CA 1
ATOM 710 C C . ARG A 1 89 ? -5.255 -8.397 18.469 1.00 76.38 89 ARG A C 1
ATOM 712 O O . ARG A 1 89 ? -5.932 -8.664 19.455 1.00 76.38 89 ARG A O 1
ATOM 719 N N . GLN A 1 90 ? -5.077 -7.155 18.025 1.00 74.50 90 GLN A N 1
ATOM 720 C CA . GLN A 1 90 ? -5.762 -5.985 18.574 1.00 74.50 90 GLN A CA 1
ATOM 721 C C . GLN A 1 90 ? -7.090 -5.710 17.852 1.00 74.50 90 GLN A C 1
ATOM 723 O O . GLN A 1 90 ? -7.878 -4.883 18.310 1.00 74.50 90 GLN A O 1
ATOM 728 N N . ILE A 1 91 ? -7.342 -6.382 16.724 1.00 69.00 91 ILE A N 1
ATOM 729 C CA . ILE A 1 91 ? -8.537 -6.195 15.902 1.00 69.00 91 ILE A CA 1
ATOM 730 C C . ILE A 1 91 ? -9.567 -7.264 16.298 1.00 69.00 91 ILE A C 1
ATOM 732 O O . ILE A 1 91 ? -9.221 -8.443 16.338 1.00 69.00 91 ILE A O 1
ATOM 736 N N . PRO A 1 92 ? -10.825 -6.897 16.607 1.00 73.56 92 PRO A N 1
ATOM 737 C CA . PRO A 1 92 ? -11.873 -7.883 16.858 1.00 73.56 92 PRO A CA 1
ATOM 738 C C . PRO A 1 92 ? -12.100 -8.784 15.637 1.00 73.56 92 PRO A C 1
ATOM 740 O O . PRO A 1 92 ? -12.199 -8.270 14.528 1.00 73.56 92 PRO A O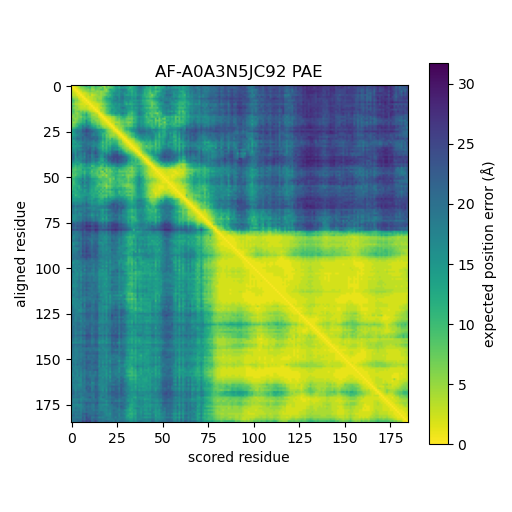 1
ATOM 743 N N . ASP A 1 93 ? -12.311 -10.087 15.839 1.00 77.12 93 ASP A N 1
ATOM 744 C CA . ASP A 1 93 ? -12.530 -11.061 14.747 1.00 77.12 93 ASP A CA 1
ATOM 745 C C . ASP A 1 93 ? -13.706 -10.709 13.813 1.00 77.12 93 ASP A C 1
ATOM 747 O O . ASP A 1 93 ? -13.784 -11.182 12.683 1.00 77.12 93 ASP A O 1
ATOM 751 N N . SER A 1 94 ? -14.660 -9.902 14.286 1.00 77.12 94 SER A N 1
ATOM 752 C CA . SER A 1 94 ? -15.815 -9.446 13.505 1.00 77.12 94 SER A CA 1
ATOM 753 C C . SER A 1 94 ? -15.559 -8.180 12.682 1.00 77.12 94 SER A C 1
ATOM 755 O O . SER A 1 94 ? -16.461 -7.732 11.976 1.00 77.12 94 SER A O 1
ATOM 757 N N . ALA A 1 95 ? -14.402 -7.535 12.842 1.00 78.50 95 ALA A N 1
ATOM 758 C CA . ALA A 1 95 ? -14.071 -6.291 12.162 1.00 78.50 95 ALA A CA 1
ATOM 759 C C . ALA A 1 95 ? -13.394 -6.566 10.815 1.00 78.50 95 ALA A C 1
ATOM 761 O O . ALA A 1 95 ? -12.584 -7.478 10.692 1.00 78.50 95 ALA A O 1
ATOM 762 N N . VAL A 1 96 ? -13.694 -5.732 9.816 1.00 78.19 96 VAL A N 1
ATOM 763 C CA . VAL A 1 96 ? -12.980 -5.753 8.534 1.00 78.19 96 VAL A CA 1
ATOM 764 C C . VAL A 1 96 ? -11.614 -5.101 8.717 1.00 78.19 96 VAL A C 1
ATOM 766 O O . VAL A 1 96 ? -11.511 -3.968 9.191 1.00 78.19 96 VAL A O 1
ATOM 769 N N . SER A 1 97 ? -10.568 -5.805 8.306 1.00 82.19 97 SER A N 1
ATOM 770 C CA . SER A 1 97 ? -9.179 -5.372 8.410 1.00 82.19 97 SER A CA 1
ATOM 771 C C . SER A 1 97 ? -8.665 -4.818 7.077 1.00 82.19 97 SER A C 1
ATOM 773 O O . SER A 1 97 ? -8.702 -5.471 6.031 1.00 82.19 97 SER A O 1
ATOM 775 N N . ILE A 1 98 ? -8.168 -3.580 7.107 1.00 84.94 98 ILE A N 1
ATOM 776 C CA . ILE A 1 98 ? -7.607 -2.904 5.933 1.00 84.94 98 ILE A CA 1
ATOM 777 C C . ILE A 1 98 ? -6.179 -2.484 6.253 1.00 84.94 98 ILE A C 1
ATOM 779 O O . ILE A 1 98 ? -5.954 -1.666 7.142 1.00 84.94 98 ILE A O 1
ATOM 783 N N . LEU A 1 99 ? -5.219 -3.026 5.510 1.00 84.19 99 LEU A N 1
ATOM 784 C CA . LEU A 1 99 ? -3.810 -2.680 5.627 1.00 84.19 99 LEU A CA 1
ATOM 785 C C . LEU A 1 99 ? -3.410 -1.682 4.542 1.00 84.19 99 LEU A C 1
ATOM 787 O O . LEU A 1 99 ? -3.594 -1.932 3.351 1.00 84.19 99 LEU A O 1
ATOM 791 N N . LEU A 1 100 ? -2.781 -0.584 4.950 1.00 84.38 100 LEU A N 1
ATOM 792 C CA . LEU A 1 100 ? -2.037 0.288 4.048 1.00 84.38 100 LEU A CA 1
ATOM 793 C C . LEU A 1 100 ? -0.573 -0.160 4.057 1.00 84.38 100 LEU A C 1
ATOM 795 O O . LEU A 1 100 ? 0.073 -0.106 5.096 1.00 84.38 100 LEU A O 1
ATOM 799 N N . ALA A 1 101 ? -0.066 -0.623 2.915 1.00 83.81 101 ALA A N 1
ATOM 800 C CA . ALA A 1 101 ? 1.316 -1.076 2.757 1.00 83.81 101 ALA A CA 1
ATOM 801 C C . ALA A 1 101 ? 1.867 -0.585 1.416 1.00 83.81 101 ALA A C 1
ATOM 803 O O . ALA A 1 101 ? 1.221 -0.723 0.397 1.00 83.81 101 ALA A O 1
ATOM 804 N N . HIS A 1 102 ? 3.067 -0.037 1.357 1.00 86.06 102 HIS A N 1
ATOM 805 C CA . HIS A 1 102 ? 3.618 0.714 0.222 1.00 86.06 102 HIS A CA 1
ATOM 806 C C . HIS A 1 102 ? 3.950 -0.293 -0.846 1.00 86.06 102 HIS A C 1
ATOM 808 O O . HIS A 1 102 ? 3.438 -0.179 -1.958 1.00 86.06 102 HIS A O 1
ATOM 814 N N . SER A 1 103 ? 4.755 -1.297 -0.483 1.00 88.94 103 SER A N 1
ATOM 815 C CA . SER A 1 103 ? 5.067 -2.396 -1.377 1.00 88.94 103 SER A CA 1
ATOM 816 C C . SER A 1 103 ? 3.953 -3.449 -1.368 1.00 88.94 103 SER A C 1
ATOM 818 O O . SER A 1 103 ? 3.575 -3.946 -0.304 1.00 88.94 103 SER A O 1
ATOM 820 N N . PRO A 1 104 ? 3.479 -3.865 -2.553 1.00 91.38 104 PRO A N 1
ATOM 821 C CA . PRO A 1 104 ? 2.650 -5.051 -2.720 1.00 91.38 104 PRO A CA 1
ATOM 822 C C . PRO A 1 104 ? 3.263 -6.341 -2.154 1.00 91.38 104 PRO A C 1
ATOM 824 O O . PRO A 1 104 ? 2.510 -7.249 -1.816 1.00 91.38 104 PRO A O 1
ATOM 827 N N . ASP A 1 105 ? 4.591 -6.446 -2.017 1.00 90.38 105 ASP A N 1
ATOM 828 C CA . ASP A 1 105 ? 5.263 -7.683 -1.572 1.00 90.38 105 ASP A CA 1
ATOM 829 C C . ASP A 1 105 ? 4.874 -8.130 -0.154 1.00 90.38 105 ASP A C 1
ATOM 831 O O . ASP A 1 105 ? 5.019 -9.302 0.196 1.00 90.38 105 ASP A O 1
ATOM 835 N N . VAL A 1 106 ? 4.296 -7.222 0.637 1.00 90.06 106 VAL A N 1
ATOM 836 C CA . VAL A 1 106 ? 3.740 -7.500 1.969 1.00 90.06 106 VAL A CA 1
ATOM 837 C C . VAL A 1 106 ? 2.560 -8.489 1.927 1.00 90.06 106 VAL A C 1
ATOM 839 O O . VAL A 1 106 ? 2.279 -9.146 2.929 1.00 90.06 106 VAL A O 1
ATOM 842 N N . ILE A 1 107 ? 1.935 -8.692 0.758 1.00 92.88 107 ILE A N 1
ATOM 843 C CA . ILE A 1 107 ? 0.689 -9.460 0.600 1.00 92.88 107 ILE A CA 1
ATOM 844 C C . ILE A 1 107 ? 0.743 -10.885 1.140 1.00 92.88 107 ILE A C 1
ATOM 846 O O . ILE A 1 107 ? -0.263 -11.390 1.628 1.00 92.88 107 ILE A O 1
ATOM 850 N N . ARG A 1 108 ? 1.909 -11.539 1.103 1.00 91.75 108 ARG A N 1
ATOM 851 C CA . ARG A 1 108 ? 2.059 -12.897 1.651 1.00 91.75 108 ARG A CA 1
ATOM 852 C C . ARG A 1 108 ? 1.845 -12.913 3.161 1.00 91.75 108 ARG A C 1
ATOM 854 O O . ARG A 1 108 ? 1.166 -13.794 3.675 1.00 91.75 108 ARG A O 1
ATOM 861 N N . SER A 1 109 ? 2.408 -11.928 3.850 1.00 90.50 109 SER A N 1
ATOM 862 C CA . SER A 1 109 ? 2.263 -11.777 5.296 1.00 90.50 109 SER A CA 1
ATOM 863 C C . SER A 1 109 ? 0.861 -11.296 5.661 1.00 90.50 109 SER A C 1
ATOM 865 O O . SER A 1 109 ? 0.300 -11.754 6.652 1.00 90.50 109 SER A O 1
ATOM 867 N N . SER A 1 110 ? 0.256 -10.450 4.824 1.00 90.62 110 SER A N 1
ATOM 868 C CA . SER A 1 110 ? -1.135 -10.027 4.996 1.00 90.62 110 SER A CA 1
ATOM 869 C C . SER A 1 110 ? -2.124 -11.181 4.875 1.00 90.62 110 SER A C 1
ATOM 871 O O . SER A 1 110 ? -2.970 -11.337 5.752 1.00 90.62 110 SER A O 1
ATOM 873 N N . ALA A 1 111 ? -1.970 -12.023 3.851 1.00 93.38 111 ALA A N 1
ATOM 874 C CA . ALA A 1 111 ? -2.790 -13.217 3.667 1.00 93.38 111 ALA A CA 1
ATOM 875 C C . ALA A 1 111 ? -2.617 -14.212 4.816 1.00 93.38 111 ALA A C 1
ATOM 877 O O . ALA A 1 111 ? -3.604 -14.654 5.401 1.00 93.38 111 ALA A O 1
ATOM 878 N N . ALA A 1 112 ? -1.374 -14.475 5.228 1.00 92.56 112 ALA A N 1
ATOM 879 C CA . ALA A 1 112 ? -1.092 -15.365 6.352 1.00 92.56 112 ALA A CA 1
ATOM 880 C C . ALA A 1 112 ? -1.705 -14.889 7.683 1.00 92.56 112 ALA A C 1
ATOM 882 O O . ALA A 1 112 ? -1.993 -15.709 8.553 1.00 92.56 112 ALA A O 1
ATOM 883 N N . ALA A 1 113 ? -1.894 -13.579 7.851 1.00 89.88 113 ALA A N 1
ATOM 884 C CA . ALA A 1 113 ? -2.483 -12.988 9.046 1.00 89.88 113 ALA A CA 1
ATOM 885 C C . ALA A 1 113 ? -4.004 -12.774 8.955 1.00 89.88 113 ALA A C 1
ATOM 887 O O . ALA A 1 113 ? -4.596 -12.303 9.923 1.00 89.88 113 ALA A O 1
ATOM 888 N N . GLY A 1 114 ? -4.630 -13.112 7.823 1.00 91.00 114 GLY A N 1
ATOM 889 C CA . GLY A 1 114 ? -6.072 -12.972 7.628 1.00 91.00 114 GLY A CA 1
ATOM 890 C C . GLY A 1 114 ? -6.542 -11.538 7.383 1.00 91.00 114 GLY A C 1
ATOM 891 O O . GLY A 1 114 ? -7.667 -11.212 7.739 1.00 91.00 114 GLY A O 1
ATOM 892 N N . ILE A 1 115 ? -5.703 -10.672 6.800 1.00 89.19 115 ILE A N 1
ATOM 893 C CA . ILE A 1 115 ? -6.143 -9.326 6.407 1.00 89.19 115 ILE A CA 1
ATOM 894 C C . ILE A 1 115 ? -7.161 -9.415 5.264 1.00 89.19 115 ILE A C 1
ATOM 896 O O . ILE A 1 115 ? -6.931 -10.126 4.288 1.00 89.19 115 ILE A O 1
ATOM 900 N N . ASP A 1 116 ? -8.245 -8.642 5.314 1.00 88.88 116 ASP A N 1
ATOM 901 C CA . ASP A 1 116 ? -9.279 -8.667 4.271 1.00 88.88 116 ASP A CA 1
ATOM 902 C C . ASP A 1 116 ? -8.853 -7.895 3.013 1.00 88.88 116 ASP A C 1
ATOM 904 O O . ASP A 1 116 ? -9.081 -8.332 1.877 1.00 88.88 116 ASP A O 1
ATOM 908 N N . LEU A 1 117 ? -8.218 -6.733 3.197 1.00 91.62 117 LEU A N 1
ATOM 909 C CA . LEU A 1 117 ? -7.820 -5.838 2.111 1.00 91.62 117 LEU A CA 1
ATOM 910 C C . LEU A 1 117 ? -6.467 -5.172 2.378 1.00 91.62 117 LEU A C 1
ATOM 912 O O . LEU A 1 117 ? -6.301 -4.453 3.353 1.00 91.62 117 LEU A O 1
ATOM 916 N N . GLN A 1 118 ? -5.525 -5.324 1.451 1.00 92.25 118 GLN A N 1
ATOM 917 C CA . GLN A 1 118 ? -4.294 -4.544 1.389 1.00 92.25 118 GLN A CA 1
ATOM 918 C C . GLN A 1 118 ? -4.377 -3.503 0.267 1.00 92.25 118 GLN A C 1
ATOM 920 O O . GLN A 1 118 ? -4.657 -3.836 -0.888 1.00 92.25 118 GLN A O 1
ATOM 925 N N . LEU A 1 119 ? -4.076 -2.248 0.592 1.00 89.56 119 LEU A N 1
ATOM 926 C CA . LEU A 1 119 ? -3.927 -1.152 -0.361 1.00 89.56 119 LEU A CA 1
ATOM 927 C C . LEU A 1 119 ? -2.448 -0.782 -0.480 1.00 89.56 119 LEU A C 1
ATOM 929 O O . LEU A 1 119 ? -1.799 -0.458 0.515 1.00 89.56 119 LEU A O 1
ATOM 933 N N . SER A 1 120 ? -1.934 -0.811 -1.708 1.00 89.94 120 SER A N 1
ATOM 934 C CA . SER A 1 120 ? -0.520 -0.623 -2.007 1.00 89.94 120 SER A CA 1
ATOM 935 C C . SER A 1 120 ? -0.220 0.290 -3.176 1.00 89.94 120 SER A C 1
ATOM 937 O O . SER A 1 120 ? -1.093 0.636 -3.966 1.00 89.94 120 SER A O 1
ATOM 939 N N . GLY A 1 121 ? 1.047 0.693 -3.269 1.00 87.56 121 GLY A N 1
ATOM 940 C CA . GLY A 1 121 ? 1.601 1.525 -4.327 1.00 87.56 121 GLY A CA 1
ATOM 941 C C . GLY A 1 121 ? 2.945 0.977 -4.797 1.00 87.56 121 GLY A C 1
ATOM 942 O O . GLY A 1 121 ? 2.999 -0.119 -5.355 1.00 87.56 121 GLY A O 1
ATOM 943 N N . HIS A 1 122 ? 4.013 1.756 -4.593 1.00 87.69 122 HIS A N 1
ATOM 944 C CA . HIS A 1 122 ? 5.425 1.437 -4.873 1.00 87.69 122 HIS A CA 1
ATOM 945 C C . HIS A 1 122 ? 5.819 1.257 -6.348 1.00 87.69 122 HIS A C 1
ATOM 947 O O . HIS A 1 122 ? 6.881 1.685 -6.782 1.00 87.69 122 HIS A O 1
ATOM 953 N N . THR A 1 123 ? 4.960 0.655 -7.160 1.00 89.00 123 THR A N 1
ATOM 954 C CA . THR A 1 123 ? 5.301 0.198 -8.512 1.00 89.00 123 THR A CA 1
ATOM 955 C C . THR A 1 123 ? 5.196 1.288 -9.572 1.00 89.00 123 THR A C 1
ATOM 957 O O . THR A 1 123 ? 5.652 1.094 -10.698 1.00 89.00 123 THR A O 1
ATOM 960 N N . HIS A 1 124 ? 4.514 2.399 -9.271 1.00 89.06 124 HIS A N 1
ATOM 961 C CA . HIS A 1 124 ? 4.123 3.431 -10.241 1.00 89.06 124 HIS A CA 1
ATOM 962 C C . HIS A 1 124 ? 3.369 2.865 -11.467 1.00 89.06 124 HIS A C 1
ATOM 964 O O . HIS A 1 124 ? 3.416 3.424 -12.569 1.00 89.06 124 HIS A O 1
ATOM 970 N N . GLY A 1 125 ? 2.710 1.705 -11.328 1.00 88.88 125 GLY A N 1
ATOM 971 C CA . GLY A 1 125 ? 2.120 0.986 -12.460 1.00 88.88 125 GLY A CA 1
ATOM 972 C C . GLY A 1 125 ? 3.141 0.424 -13.452 1.00 88.88 125 GLY A C 1
ATOM 973 O O . GLY A 1 125 ? 2.804 0.263 -14.625 1.00 88.88 125 GLY A O 1
ATOM 974 N N . GLY A 1 126 ? 4.392 0.227 -13.031 1.00 89.94 126 GLY A N 1
ATOM 975 C CA . GLY A 1 126 ? 5.544 -0.081 -13.879 1.00 89.94 126 GLY A CA 1
ATOM 976 C C . GLY A 1 126 ? 6.246 1.141 -14.473 1.00 89.94 126 GLY A C 1
ATOM 977 O O . GLY A 1 126 ? 7.279 0.964 -15.109 1.00 89.94 126 GLY A O 1
ATOM 978 N N . GLN A 1 127 ? 5.697 2.351 -14.280 1.00 88.06 127 GLN A N 1
ATOM 979 C CA . GLN A 1 127 ? 6.107 3.652 -14.835 1.00 88.06 127 GLN A CA 1
ATOM 980 C C . GLN A 1 127 ? 6.212 3.709 -16.375 1.00 88.06 127 GLN A C 1
ATOM 982 O O . GLN A 1 127 ? 5.531 4.510 -17.015 1.00 88.06 127 GLN A O 1
ATOM 987 N N . LEU A 1 128 ? 7.006 2.830 -16.978 1.00 91.94 128 LEU A N 1
ATOM 988 C CA . LEU A 1 128 ? 7.071 2.538 -18.401 1.00 91.94 128 LEU A CA 1
ATOM 989 C C . LEU A 1 128 ? 6.445 1.163 -18.652 1.00 91.94 128 LEU A C 1
ATOM 991 O O . LEU A 1 128 ? 7.067 0.124 -18.435 1.00 91.94 128 LEU A O 1
ATOM 995 N N . TYR A 1 129 ? 5.196 1.157 -19.104 1.00 91.75 129 TYR A N 1
ATOM 996 C CA . TYR A 1 129 ? 4.454 -0.055 -19.420 1.00 91.75 129 TYR A CA 1
ATOM 997 C C . TYR A 1 129 ? 4.310 -0.185 -20.934 1.00 91.75 129 TYR A C 1
ATOM 999 O O . TYR A 1 129 ? 3.735 0.675 -21.591 1.00 91.75 129 TYR A O 1
ATOM 1007 N N . LEU A 1 130 ? 4.820 -1.264 -21.510 1.00 92.44 130 LEU A N 1
ATOM 1008 C CA . LEU A 1 130 ? 4.731 -1.513 -22.942 1.00 92.44 130 LEU A CA 1
ATOM 1009 C C . LEU A 1 130 ? 3.493 -2.371 -23.246 1.00 92.44 130 LEU A C 1
ATOM 1011 O O . LEU A 1 130 ? 3.299 -3.410 -22.605 1.00 92.44 130 LEU A O 1
ATOM 1015 N N . PRO A 1 131 ? 2.644 -1.984 -24.218 1.00 88.94 131 PRO A N 1
ATOM 1016 C CA . PRO A 1 131 ? 1.557 -2.837 -24.689 1.00 88.94 131 PRO A CA 1
ATOM 1017 C C . PRO A 1 131 ? 2.081 -4.232 -25.052 1.00 88.94 131 PRO A C 1
ATOM 1019 O O . PRO A 1 131 ? 3.139 -4.340 -25.662 1.00 88.94 131 PRO A O 1
ATOM 1022 N N . PHE A 1 132 ? 1.358 -5.289 -24.672 1.00 89.12 132 PHE A N 1
ATOM 1023 C CA . PHE A 1 132 ? 1.701 -6.709 -24.893 1.00 89.12 132 PHE A CA 1
ATOM 1024 C C . PHE A 1 132 ? 2.922 -7.263 -24.132 1.00 89.12 132 PHE A C 1
ATOM 1026 O O . PHE A 1 132 ? 2.996 -8.472 -23.940 1.00 89.12 132 PHE A O 1
ATOM 1033 N N . TRP A 1 133 ? 3.841 -6.417 -23.660 1.00 87.94 133 TRP A N 1
ATOM 1034 C CA . TRP A 1 133 ? 5.075 -6.841 -22.976 1.00 87.94 133 TRP A CA 1
ATOM 1035 C C . TRP A 1 133 ? 5.042 -6.611 -21.461 1.00 87.94 133 TRP A C 1
ATOM 1037 O O . TRP A 1 133 ? 5.701 -7.330 -20.709 1.00 87.94 133 TRP A O 1
ATOM 1047 N N . GLY A 1 134 ? 4.239 -5.652 -20.999 1.00 90.00 134 GLY A N 1
ATOM 1048 C CA . GLY A 1 134 ? 4.110 -5.329 -19.585 1.00 90.00 134 GLY A CA 1
ATOM 1049 C C . GLY A 1 134 ? 5.097 -4.253 -19.116 1.00 90.00 134 GLY A C 1
ATOM 1050 O O . GLY A 1 134 ? 5.585 -3.463 -19.928 1.00 90.00 134 GLY A O 1
ATOM 1051 N N . PRO A 1 135 ? 5.360 -4.163 -17.802 1.00 91.75 135 PRO A N 1
ATOM 1052 C CA . PRO A 1 135 ? 6.247 -3.148 -17.246 1.00 91.75 135 PRO A CA 1
ATOM 1053 C C . PRO A 1 135 ? 7.707 -3.424 -17.642 1.00 91.75 135 PRO A C 1
ATOM 1055 O O . PRO A 1 135 ? 8.171 -4.559 -17.542 1.00 91.75 135 PRO A O 1
ATOM 1058 N N . VAL A 1 136 ? 8.440 -2.391 -18.073 1.00 89.38 136 VAL A N 1
ATOM 1059 C CA . VAL A 1 136 ? 9.875 -2.491 -18.423 1.00 89.38 136 VAL A CA 1
ATOM 1060 C C . VAL A 1 136 ? 10.720 -2.849 -17.200 1.00 89.38 136 VAL A C 1
ATOM 1062 O O . VAL A 1 136 ? 11.709 -3.568 -17.308 1.00 89.38 136 VAL A O 1
ATOM 1065 N N . TYR A 1 137 ? 10.309 -2.362 -16.032 1.00 85.88 137 TYR A N 1
ATOM 1066 C CA . TYR A 1 137 ? 10.925 -2.655 -14.750 1.00 85.88 137 TYR A CA 1
ATOM 1067 C C . TYR A 1 137 ? 9.852 -3.101 -13.757 1.00 85.88 137 TYR A C 1
ATOM 1069 O O . TYR A 1 137 ? 8.782 -2.497 -13.675 1.00 85.88 137 TYR A O 1
ATOM 1077 N N . ASN A 1 138 ? 10.142 -4.161 -13.008 1.00 85.25 138 ASN A N 1
ATOM 1078 C CA . ASN A 1 138 ? 9.278 -4.677 -11.956 1.00 85.25 138 ASN A CA 1
ATOM 1079 C C . ASN A 1 138 ? 10.109 -4.841 -10.677 1.00 85.25 138 ASN A C 1
ATOM 1081 O O . ASN A 1 138 ? 10.955 -5.735 -10.656 1.00 85.25 138 ASN A O 1
ATOM 1085 N N . PRO A 1 139 ? 9.866 -4.030 -9.634 1.00 79.19 139 PRO A N 1
ATOM 1086 C CA . PRO A 1 139 ? 10.562 -4.165 -8.357 1.00 79.19 139 PRO A CA 1
ATOM 1087 C C . PRO A 1 139 ? 9.985 -5.269 -7.457 1.00 79.19 139 PRO A C 1
ATOM 1089 O O . PRO A 1 139 ? 10.492 -5.449 -6.361 1.00 79.19 139 PRO A O 1
ATOM 1092 N N . LEU A 1 140 ? 8.926 -5.972 -7.885 1.00 87.00 140 LEU A N 1
ATOM 1093 C CA . LEU A 1 140 ? 8.185 -6.912 -7.037 1.00 87.00 140 LEU A CA 1
ATOM 1094 C C . LEU A 1 140 ? 8.682 -8.355 -7.136 1.00 87.00 140 LEU A C 1
ATOM 1096 O O . LEU A 1 140 ? 8.814 -8.889 -8.245 1.00 87.00 140 LEU A O 1
ATOM 1100 N N . ASP A 1 141 ? 8.755 -9.026 -5.990 1.00 87.75 141 ASP A N 1
ATOM 1101 C CA . ASP A 1 141 ? 9.030 -10.460 -5.857 1.00 87.75 141 ASP A CA 1
ATOM 1102 C C . ASP A 1 141 ? 7.774 -11.318 -6.076 1.00 87.75 141 ASP A C 1
ATOM 1104 O O . ASP A 1 141 ? 7.851 -12.484 -6.471 1.00 87.75 141 ASP A O 1
ATOM 1108 N N . ILE A 1 142 ? 6.584 -10.745 -5.869 1.00 89.00 142 ILE A N 1
ATOM 1109 C CA . ILE A 1 142 ? 5.305 -11.445 -6.090 1.00 89.00 142 ILE A CA 1
ATOM 1110 C C . ILE A 1 142 ? 4.928 -11.600 -7.571 1.00 89.00 142 ILE A C 1
ATOM 1112 O O . ILE A 1 142 ? 4.010 -12.350 -7.903 1.00 89.00 142 ILE A O 1
ATOM 1116 N N . GLY A 1 143 ? 5.654 -10.939 -8.474 1.00 90.06 143 GLY A N 1
ATOM 1117 C CA . GLY A 1 143 ? 5.493 -11.068 -9.919 1.00 90.06 143 GLY A CA 1
ATOM 1118 C C . GLY A 1 143 ? 4.920 -9.827 -10.603 1.00 90.06 143 GLY A C 1
ATOM 1119 O O . GLY A 1 143 ? 4.143 -9.051 -10.050 1.00 90.06 143 GLY A O 1
ATOM 1120 N N . ARG A 1 144 ? 5.298 -9.662 -11.874 1.00 90.25 144 ARG A N 1
ATOM 1121 C CA . ARG A 1 144 ? 5.051 -8.456 -12.687 1.00 90.25 144 ARG A CA 1
ATOM 1122 C C . ARG A 1 144 ? 3.574 -8.121 -12.928 1.00 90.25 144 ARG A C 1
ATOM 1124 O O . ARG A 1 144 ? 3.255 -6.990 -13.300 1.00 90.25 144 ARG A O 1
ATOM 1131 N N . GLN A 1 145 ? 2.674 -9.088 -12.755 1.00 89.50 145 GLN A N 1
ATOM 1132 C CA . GLN A 1 145 ? 1.235 -8.889 -12.913 1.00 89.50 145 GLN A CA 1
ATOM 1133 C C . GLN A 1 145 ? 0.644 -8.003 -11.811 1.00 89.50 145 GLN A C 1
ATOM 1135 O O . GLN A 1 145 ? -0.311 -7.285 -12.080 1.00 89.50 145 GLN A O 1
ATOM 1140 N N . TYR A 1 146 ? 1.255 -7.966 -10.624 1.00 92.88 146 TYR A N 1
ATOM 1141 C CA . TYR A 1 146 ? 0.772 -7.202 -9.469 1.00 92.88 146 TYR A CA 1
ATOM 1142 C C . TYR A 1 146 ? 1.233 -5.740 -9.476 1.00 92.88 146 TYR A C 1
ATOM 1144 O O . TYR A 1 146 ? 1.292 -5.085 -8.444 1.00 92.88 146 TYR A O 1
ATOM 1152 N N . THR A 1 147 ? 1.573 -5.195 -10.643 1.00 92.69 147 THR A N 1
ATOM 1153 C CA . THR A 1 147 ? 2.042 -3.808 -10.754 1.00 92.69 147 THR A CA 1
ATOM 1154 C C . THR A 1 147 ? 0.911 -2.782 -10.760 1.00 92.69 147 THR A C 1
ATOM 1156 O O . THR A 1 147 ? 1.177 -1.603 -10.563 1.00 92.69 147 THR A O 1
ATOM 1159 N N . ARG A 1 148 ? -0.347 -3.174 -11.004 1.00 92.19 148 ARG A N 1
ATOM 1160 C CA . ARG A 1 148 ? -1.503 -2.259 -10.955 1.00 92.19 148 ARG A CA 1
ATOM 1161 C C . ARG A 1 148 ? -2.840 -2.990 -10.902 1.00 92.19 148 ARG A C 1
ATOM 1163 O O . ARG A 1 148 ? -3.018 -3.963 -11.627 1.00 92.19 148 ARG A O 1
ATOM 1170 N N . GLY A 1 149 ? -3.802 -2.436 -10.17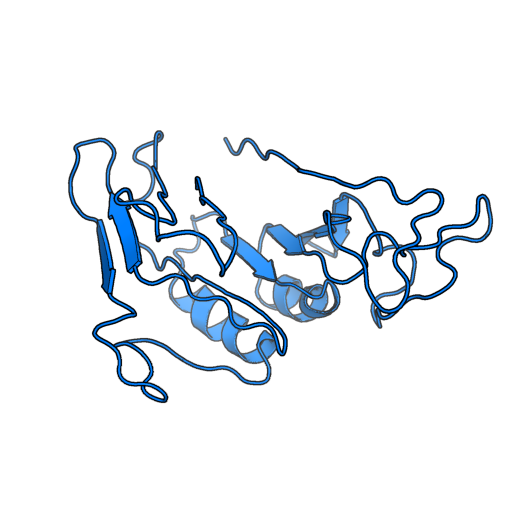2 1.00 93.56 149 GLY A N 1
ATOM 1171 C CA . GLY A 1 149 ? -5.191 -2.902 -10.148 1.00 93.56 149 GLY A CA 1
ATOM 1172 C C . GLY A 1 149 ? -5.542 -3.745 -8.925 1.00 93.56 149 GLY A C 1
ATOM 1173 O O . GLY A 1 149 ? -4.777 -3.806 -7.967 1.00 93.56 149 GLY A O 1
ATOM 1174 N N . LEU A 1 150 ? -6.730 -4.355 -8.959 1.00 95.38 150 LEU A N 1
ATOM 1175 C CA . LEU A 1 150 ? -7.273 -5.182 -7.883 1.00 95.38 150 LEU A CA 1
ATOM 1176 C C . LEU A 1 150 ? -7.039 -6.667 -8.170 1.00 95.38 150 LEU A C 1
ATOM 1178 O O . LEU A 1 150 ? -7.365 -7.159 -9.250 1.00 95.38 150 LEU A O 1
ATOM 1182 N N . PHE A 1 151 ? -6.545 -7.380 -7.169 1.00 96.62 151 PHE A N 1
ATOM 1183 C CA . PHE A 1 151 ? -6.240 -8.799 -7.216 1.00 96.62 151 PHE A CA 1
ATOM 1184 C C .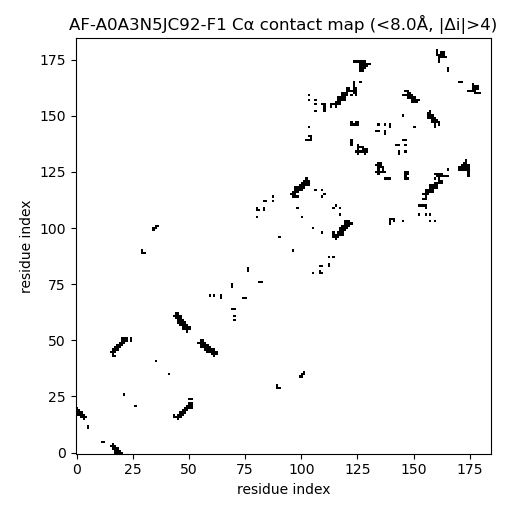 PHE A 1 151 ? -6.809 -9.502 -5.993 1.00 96.62 151 PHE A C 1
ATOM 1186 O O . PHE A 1 151 ? -7.056 -8.890 -4.953 1.00 96.62 151 PHE A O 1
ATOM 1193 N N . ARG A 1 152 ? -6.975 -10.816 -6.120 1.00 95.44 152 ARG A N 1
ATOM 1194 C CA . ARG A 1 152 ? -7.230 -11.704 -4.993 1.00 95.44 152 ARG A CA 1
ATOM 1195 C C . ARG A 1 152 ? -5.992 -12.562 -4.772 1.00 95.44 152 ARG A C 1
ATOM 1197 O O . ARG A 1 152 ? -5.513 -13.190 -5.715 1.00 95.44 152 ARG A O 1
ATOM 1204 N N . PHE A 1 153 ? -5.489 -12.556 -3.548 1.00 92.88 153 PHE A N 1
ATOM 1205 C CA . PHE A 1 153 ? -4.384 -13.377 -3.088 1.00 92.88 153 PHE A CA 1
ATOM 1206 C C . PHE A 1 153 ? -4.907 -14.207 -1.916 1.00 92.88 153 PHE A C 1
ATOM 1208 O O . PHE A 1 153 ? -5.089 -13.683 -0.824 1.00 92.88 153 PHE A O 1
ATOM 1215 N N . GLU A 1 154 ? -5.215 -15.480 -2.174 1.00 93.00 154 GLU A N 1
ATOM 1216 C CA . GLU A 1 154 ? -5.947 -16.334 -1.224 1.00 93.00 154 GLU A CA 1
ATOM 1217 C C . GLU A 1 154 ? -7.287 -15.682 -0.821 1.00 93.00 154 GLU A C 1
ATOM 1219 O O . GLU A 1 154 ? -8.119 -15.407 -1.697 1.00 93.00 154 GLU A O 1
ATOM 1224 N N . ASP A 1 155 ? -7.501 -15.413 0.465 1.00 93.69 155 ASP A N 1
ATOM 1225 C CA . ASP A 1 155 ? -8.694 -14.724 0.967 1.00 93.69 155 ASP A CA 1
ATOM 1226 C C . ASP A 1 155 ? -8.520 -13.205 1.105 1.00 93.69 155 ASP A C 1
ATOM 1228 O O . ASP A 1 155 ? -9.512 -12.485 1.217 1.00 93.69 155 ASP A O 1
ATOM 1232 N N . THR A 1 156 ? -7.298 -12.692 0.944 1.00 95.69 156 THR A N 1
ATOM 1233 C CA . THR A 1 156 ? -6.998 -11.257 0.971 1.00 95.69 156 THR A CA 1
ATOM 1234 C C . THR A 1 156 ? -7.157 -10.622 -0.405 1.00 95.69 156 THR A C 1
ATOM 1236 O O . THR A 1 156 ? -6.752 -11.160 -1.443 1.00 95.69 156 THR A O 1
ATOM 1239 N N . ARG A 1 157 ? -7.710 -9.412 -0.442 1.00 96.50 157 ARG A N 1
ATOM 1240 C CA . ARG A 1 157 ? -7.708 -8.568 -1.642 1.00 96.50 157 ARG A CA 1
ATOM 1241 C C . ARG A 1 157 ? -6.483 -7.663 -1.638 1.00 96.50 157 ARG A C 1
ATOM 1243 O O . ARG A 1 157 ? -6.182 -7.042 -0.631 1.00 96.50 157 ARG A O 1
ATOM 1250 N N . LEU A 1 158 ? -5.805 -7.541 -2.774 1.00 96.25 158 LEU A N 1
ATOM 1251 C CA . LEU A 1 158 ? -4.682 -6.624 -2.970 1.00 96.25 158 LEU A CA 1
ATOM 1252 C C . LEU A 1 158 ? -5.056 -5.587 -4.020 1.00 96.25 158 LEU A C 1
ATOM 1254 O O . LEU A 1 158 ? -5.301 -5.942 -5.171 1.00 96.25 158 LEU A O 1
ATOM 1258 N N . TYR A 1 159 ? -5.043 -4.311 -3.661 1.00 96.50 159 TYR A N 1
ATOM 1259 C CA . TYR A 1 159 ? -5.128 -3.224 -4.625 1.00 96.50 159 TYR A CA 1
ATOM 1260 C C . TYR A 1 159 ? -3.779 -2.535 -4.781 1.00 96.50 159 TYR A C 1
ATOM 1262 O O . TYR A 1 159 ? -3.218 -2.057 -3.803 1.00 96.50 159 TYR A O 1
ATOM 1270 N N . VAL A 1 160 ? -3.279 -2.425 -6.010 1.00 95.00 160 VAL A N 1
ATOM 1271 C CA . VAL A 1 160 ? -2.034 -1.713 -6.317 1.00 95.00 160 VAL A CA 1
ATOM 1272 C C . VAL A 1 160 ? -2.352 -0.459 -7.121 1.00 95.00 160 VAL A C 1
ATOM 1274 O O . VAL A 1 160 ? -2.641 -0.514 -8.321 1.00 95.00 160 VAL A O 1
ATOM 1277 N N . ASN A 1 161 ? -2.305 0.681 -6.441 1.00 92.31 161 ASN A N 1
ATOM 1278 C CA . ASN A 1 161 ? -2.479 2.006 -7.007 1.00 92.31 161 ASN A CA 1
ATOM 1279 C C . ASN A 1 161 ? -1.221 2.426 -7.780 1.00 92.31 161 ASN A C 1
ATOM 1281 O O . ASN A 1 161 ? -0.082 2.158 -7.393 1.00 92.31 161 ASN A O 1
ATOM 1285 N N . ARG A 1 162 ? -1.422 3.128 -8.895 1.00 89.31 162 ARG A N 1
ATOM 1286 C CA . ARG A 1 162 ? -0.317 3.571 -9.764 1.00 89.31 162 ARG A CA 1
ATOM 1287 C C . ARG A 1 162 ? 0.389 4.831 -9.267 1.00 89.31 162 ARG A C 1
ATOM 1289 O O . ARG A 1 162 ? 1.383 5.232 -9.871 1.00 89.31 162 ARG A O 1
ATOM 1296 N N . GLY A 1 163 ? -0.130 5.476 -8.231 1.00 83.81 163 GLY A N 1
ATOM 1297 C CA . GLY A 1 163 ? 0.335 6.740 -7.680 1.00 83.81 163 GLY A CA 1
ATOM 1298 C C . GLY A 1 163 ? 0.275 7.898 -8.673 1.00 83.81 163 GLY A C 1
ATOM 1299 O O . GLY A 1 163 ? -0.044 7.739 -9.857 1.00 83.81 163 GLY A O 1
ATOM 1300 N N . ILE A 1 164 ? 0.660 9.074 -8.186 1.00 81.75 164 ILE A N 1
ATOM 1301 C CA . ILE A 1 164 ? 0.815 10.288 -9.000 1.00 81.75 164 ILE A CA 1
ATOM 1302 C C . ILE A 1 164 ? 2.284 10.641 -9.280 1.00 81.75 164 ILE A C 1
ATOM 1304 O O . ILE A 1 164 ? 2.567 11.320 -10.262 1.00 81.75 164 ILE A O 1
ATOM 1308 N N . GLY A 1 165 ? 3.217 10.142 -8.461 1.00 78.50 165 GLY A N 1
ATOM 1309 C CA . GLY A 1 165 ? 4.646 10.465 -8.537 1.00 78.50 165 GLY A CA 1
ATOM 1310 C C . GLY A 1 165 ? 5.423 9.704 -9.615 1.00 78.50 165 GLY A C 1
ATOM 1311 O O . GLY A 1 165 ? 4.877 8.886 -10.356 1.00 78.50 165 GLY A O 1
ATOM 1312 N N . VAL A 1 166 ? 6.729 9.928 -9.684 1.00 78.25 166 VAL A N 1
ATOM 1313 C CA . VAL A 1 166 ? 7.666 9.273 -10.613 1.00 78.25 166 VAL A CA 1
ATOM 1314 C C . VAL A 1 166 ? 8.960 8.936 -9.879 1.00 78.25 166 VAL A C 1
ATOM 1316 O O . VAL A 1 166 ? 9.272 9.576 -8.879 1.00 78.25 166 VAL A O 1
ATOM 1319 N N . VAL A 1 167 ? 9.713 7.958 -10.375 1.00 75.88 167 VAL A N 1
ATOM 1320 C CA . VAL A 1 167 ? 11.010 7.557 -9.813 1.00 75.88 167 VAL A CA 1
ATOM 1321 C C . VAL A 1 167 ? 12.090 7.572 -10.894 1.00 75.88 167 VAL A C 1
ATOM 1323 O O . VAL A 1 167 ? 11.835 7.170 -12.029 1.00 75.88 167 VAL A O 1
ATOM 1326 N N . LEU A 1 168 ? 13.301 8.020 -10.548 1.00 81.06 168 LEU A N 1
ATOM 1327 C CA . LEU A 1 168 ? 14.471 8.175 -11.432 1.00 81.06 168 LEU A CA 1
ATOM 1328 C C . LEU A 1 168 ? 14.282 9.169 -12.591 1.00 81.06 168 LEU A C 1
ATOM 1330 O O . LEU A 1 168 ? 14.933 10.208 -12.619 1.00 81.06 168 LEU A O 1
ATOM 1334 N N . ALA A 1 169 ? 13.407 8.861 -13.547 1.00 80.31 169 ALA A N 1
ATOM 1335 C CA . ALA A 1 169 ? 13.104 9.701 -14.698 1.00 80.31 169 ALA A CA 1
ATOM 1336 C C . ALA A 1 169 ? 11.633 10.144 -14.661 1.00 80.31 169 ALA A C 1
ATOM 1338 O O . ALA A 1 169 ? 10.759 9.315 -14.395 1.00 80.31 169 ALA A O 1
ATOM 1339 N N . PRO A 1 170 ? 11.316 11.411 -14.988 1.00 81.69 170 PRO A N 1
ATOM 1340 C CA . PRO A 1 170 ? 9.953 11.937 -14.950 1.00 81.69 170 PRO A CA 1
ATOM 1341 C C . PRO A 1 170 ? 9.134 11.528 -16.185 1.00 81.69 170 PRO A C 1
ATOM 1343 O O . PRO A 1 170 ? 8.516 12.355 -16.850 1.00 81.69 170 PRO A O 1
ATOM 1346 N N . LEU A 1 171 ? 9.145 10.239 -16.522 1.00 84.12 171 LEU A N 1
ATOM 1347 C CA . LEU A 1 171 ? 8.493 9.687 -17.704 1.00 84.12 171 LEU A CA 1
ATOM 1348 C C . LEU A 1 171 ? 7.484 8.625 -17.294 1.00 84.12 171 LEU A C 1
ATOM 1350 O O . LEU A 1 171 ? 7.819 7.695 -16.569 1.00 84.12 171 LEU A O 1
ATOM 1354 N N . ARG A 1 172 ? 6.259 8.731 -17.812 1.00 90.56 172 ARG A N 1
ATOM 1355 C CA . ARG A 1 172 ? 5.226 7.699 -17.685 1.00 90.56 172 ARG A CA 1
ATOM 1356 C C . ARG A 1 172 ? 4.714 7.315 -19.065 1.00 90.56 172 ARG A C 1
ATOM 1358 O O . ARG A 1 172 ? 4.283 8.177 -19.824 1.00 90.56 172 ARG A O 1
ATOM 1365 N N . PHE A 1 173 ? 4.707 6.022 -19.371 1.00 92.12 173 PHE A N 1
ATOM 1366 C CA . PHE A 1 173 ? 4.174 5.491 -20.627 1.00 92.12 173 PHE A CA 1
ATOM 1367 C C . PHE A 1 173 ? 3.210 4.342 -20.335 1.00 92.12 173 PHE A C 1
ATOM 1369 O O . PHE A 1 173 ? 3.548 3.429 -19.590 1.00 92.12 173 PHE A O 1
ATOM 1376 N N . CYS A 1 174 ? 1.975 4.439 -20.837 1.00 91.25 174 CYS A N 1
ATOM 1377 C CA . CYS A 1 174 ? 0.847 3.542 -20.523 1.00 91.25 174 CYS A CA 1
ATOM 1378 C C . CYS A 1 174 ? 0.617 3.246 -19.020 1.00 91.25 174 CYS A C 1
ATOM 1380 O O . CYS A 1 174 ? -0.045 2.263 -18.679 1.00 91.25 174 CYS A O 1
ATOM 1382 N N . SER A 1 175 ? 1.079 4.136 -18.135 1.00 90.25 175 SER A N 1
ATOM 1383 C CA . SER A 1 175 ? 0.877 4.097 -16.679 1.00 90.25 175 SER A CA 1
ATOM 1384 C C . SER A 1 175 ? 0.378 5.451 -16.183 1.00 90.25 175 SER A C 1
ATOM 1386 O O . SER A 1 175 ? 1.077 6.187 -15.486 1.00 90.25 175 SER A O 1
ATOM 1388 N N . ARG A 1 176 ? -0.845 5.808 -16.601 1.00 88.88 176 ARG A N 1
ATOM 1389 C CA . ARG A 1 176 ? -1.500 7.073 -16.218 1.00 88.88 176 ARG A CA 1
ATOM 1390 C C . ARG A 1 176 ? -1.551 7.213 -14.683 1.00 88.88 176 ARG A C 1
ATOM 1392 O O . ARG A 1 176 ? -1.841 6.203 -14.036 1.00 88.88 176 ARG A O 1
ATOM 1399 N N . PRO A 1 177 ? -1.280 8.412 -14.130 1.00 85.56 177 PRO A N 1
ATOM 1400 C CA . PRO A 1 177 ? -1.506 8.715 -12.720 1.00 85.56 177 PRO A CA 1
ATOM 1401 C C . PRO A 1 177 ? -2.909 8.321 -12.266 1.00 85.56 177 PRO A C 1
ATOM 1403 O O . PRO A 1 177 ? -3.856 8.374 -13.056 1.00 85.56 177 PRO A O 1
ATOM 1406 N N . GLU A 1 178 ? -3.031 7.915 -11.008 1.00 81.69 178 GLU A N 1
ATOM 1407 C CA . GLU A 1 178 ? -4.275 7.390 -10.458 1.00 81.69 178 GLU A CA 1
ATOM 1408 C C . GLU A 1 178 ? -4.523 7.923 -9.048 1.00 81.69 178 GLU A C 1
ATOM 1410 O O . GLU A 1 178 ? -3.631 7.900 -8.204 1.00 81.69 178 GLU A O 1
ATOM 1415 N N . ILE A 1 179 ? -5.759 8.352 -8.804 1.00 80.75 179 ILE A N 1
ATOM 1416 C CA . ILE A 1 179 ? -6.324 8.594 -7.477 1.00 80.75 179 ILE A CA 1
ATOM 1417 C C . ILE A 1 179 ? -7.547 7.685 -7.386 1.00 80.75 179 ILE A C 1
ATOM 1419 O O . ILE A 1 179 ? -8.404 7.728 -8.272 1.00 80.75 179 ILE A O 1
ATOM 1423 N N . THR A 1 180 ? -7.606 6.849 -6.353 1.00 77.25 180 THR A N 1
ATOM 1424 C CA . THR A 1 180 ? -8.682 5.867 -6.170 1.00 77.25 180 THR A CA 1
ATOM 1425 C C . THR A 1 180 ? -9.525 6.248 -4.967 1.00 77.25 180 THR A C 1
ATOM 1427 O O . THR A 1 180 ? -8.988 6.603 -3.921 1.00 77.25 180 THR A O 1
ATOM 1430 N N . ILE A 1 181 ? -10.843 6.155 -5.126 1.00 81.06 181 ILE A N 1
ATOM 1431 C CA . ILE A 1 181 ? -11.821 6.318 -4.053 1.00 81.06 181 ILE A CA 1
ATOM 1432 C C . ILE A 1 181 ? -12.407 4.934 -3.775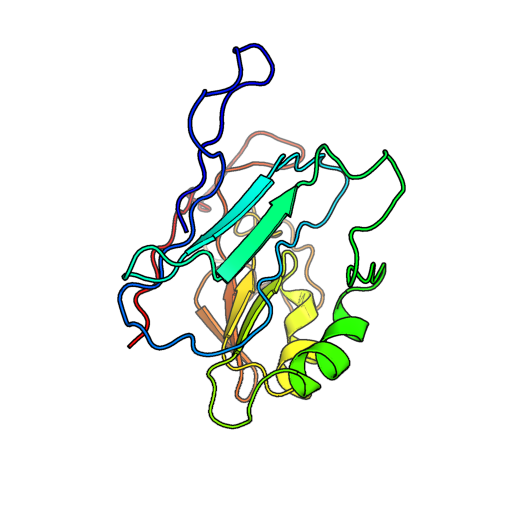 1.00 81.06 181 ILE A C 1
ATOM 1434 O O . ILE A 1 181 ? -12.775 4.228 -4.715 1.00 81.06 181 ILE A O 1
ATOM 1438 N N . PHE A 1 182 ? -12.446 4.549 -2.501 1.00 73.62 182 PHE A N 1
ATOM 1439 C CA . PHE A 1 182 ? -13.061 3.310 -2.042 1.00 73.62 182 PHE A CA 1
ATOM 1440 C C . PHE A 1 182 ? -14.285 3.638 -1.200 1.00 73.62 182 PHE A C 1
ATOM 1442 O O . PHE A 1 182 ? -14.168 4.361 -0.211 1.00 73.62 182 PHE A O 1
ATOM 1449 N N . ASP A 1 183 ? -15.416 3.055 -1.578 1.00 73.88 183 ASP A N 1
ATOM 1450 C CA . ASP A 1 183 ? -16.624 3.022 -0.764 1.00 73.88 183 ASP A CA 1
ATOM 1451 C C . ASP A 1 183 ? -16.716 1.640 -0.107 1.00 73.88 183 ASP A C 1
ATOM 1453 O O . ASP A 1 183 ? -16.596 0.610 -0.778 1.00 73.88 183 ASP A O 1
ATOM 1457 N N . ILE A 1 184 ? -16.867 1.621 1.216 1.00 73.56 184 ILE A N 1
ATOM 1458 C CA . ILE A 1 184 ? -16.912 0.406 2.037 1.00 73.56 184 ILE A CA 1
ATOM 1459 C C . ILE A 1 184 ? -18.260 0.405 2.759 1.00 73.56 184 ILE A C 1
ATOM 1461 O O . ILE A 1 184 ? -18.642 1.425 3.335 1.00 73.56 184 ILE A O 1
ATOM 1465 N N . HIS A 1 185 ? -18.987 -0.709 2.667 1.00 70.69 185 HIS A N 1
ATOM 1466 C CA . HIS A 1 185 ? -20.361 -0.870 3.149 1.00 70.69 185 HIS A CA 1
ATOM 1467 C C . HIS A 1 185 ? -20.465 -2.007 4.157 1.00 70.69 185 HIS A C 1
ATOM 1469 O O . HIS A 1 185 ? -19.751 -3.017 3.956 1.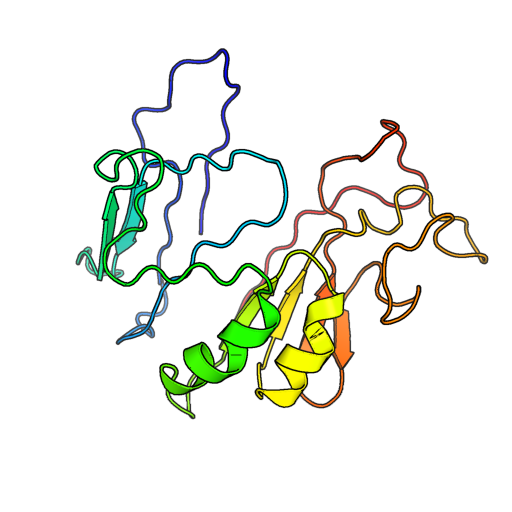00 70.69 185 HIS A O 1
#

Radius of gyration: 17.9 Å; Cα contacts (8 Å, |Δi|>4): 286; chains: 1; bounding box: 36×45×48 Å

Solvent-accessible surface area (backbone atoms only — not comparable to full-atom values): 11803 Å² total; per-residue (Å²): 110,52,69,66,86,78,61,91,91,50,82,78,71,97,58,82,49,38,44,41,71,46,90,76,73,72,81,85,77,80,84,90,81,87,81,88,82,72,104,61,92,80,84,66,56,49,45,48,32,36,46,74,92,65,48,80,75,43,79,45,61,48,71,81,37,53,94,96,53,74,58,95,90,60,78,92,50,97,59,58,61,72,46,46,66,59,55,50,73,69,49,60,93,88,56,89,42,74,44,81,41,49,53,60,65,47,50,64,49,37,37,77,56,67,33,47,32,38,43,22,34,80,41,30,29,21,25,43,28,43,88,100,75,43,47,79,51,67,96,54,88,83,39,74,77,68,30,50,49,79,46,74,48,89,85,13,33,39,34,21,41,25,37,76,74,75,69,102,51,96,62,67,35,87,26,70,66,48,86,86,86,83,88,85,133

Mean predicted aligned error: 13.09 Å